Protein AF-A0A843ECM7-F1 (afdb_monomer_lite)

Structure (mmCIF, N/CA/C/O backbone):
data_AF-A0A843ECM7-F1
#
_entry.id   AF-A0A843ECM7-F1
#
loop_
_atom_site.group_PDB
_atom_site.id
_atom_site.type_symbol
_atom_site.label_atom_id
_atom_site.label_alt_id
_atom_site.label_comp_id
_atom_site.label_asym_id
_atom_site.label_entity_id
_atom_site.label_seq_id
_atom_site.pdbx_PDB_ins_code
_atom_site.Cartn_x
_atom_site.Cartn_y
_atom_site.Cartn_z
_atom_site.occupancy
_atom_site.B_iso_or_equiv
_atom_site.auth_seq_id
_atom_site.auth_comp_id
_atom_site.auth_asym_id
_atom_site.auth_atom_id
_atom_site.pdbx_PDB_model_num
ATOM 1 N N . MET A 1 1 ? -23.930 0.782 16.025 1.00 93.19 1 MET A N 1
ATOM 2 C CA . MET A 1 1 ? -22.508 0.724 15.627 1.00 93.19 1 MET A CA 1
ATOM 3 C C . MET A 1 1 ? -21.625 1.289 16.727 1.00 93.19 1 MET A C 1
ATOM 5 O O . MET A 1 1 ? -20.827 0.541 17.262 1.00 93.19 1 MET A O 1
ATOM 9 N N . TYR A 1 2 ? -21.834 2.547 17.119 1.00 93.75 2 TYR A N 1
ATOM 10 C CA . TYR A 1 2 ? -21.090 3.213 18.191 1.00 93.75 2 TYR A CA 1
ATOM 11 C C . TYR A 1 2 ? -20.976 2.409 19.503 1.00 93.75 2 TYR A C 1
ATOM 13 O O . TYR A 1 2 ? -19.869 2.060 19.902 1.00 93.75 2 TYR A O 1
ATOM 21 N N . GLU A 1 3 ? -22.104 2.029 20.118 1.00 96.19 3 GLU A N 1
ATOM 22 C CA . GLU A 1 3 ? -22.092 1.234 21.363 1.00 96.19 3 GLU A CA 1
ATOM 23 C C . GLU A 1 3 ? -21.365 -0.102 21.189 1.00 96.19 3 GLU A C 1
ATOM 25 O O . GLU A 1 3 ? -20.508 -0.460 21.988 1.00 96.19 3 GLU A O 1
ATOM 30 N N . LEU A 1 4 ? -21.620 -0.793 20.075 1.00 97.38 4 LEU A N 1
ATOM 31 C CA . LEU A 1 4 ? -20.977 -2.069 19.771 1.00 97.38 4 LEU A CA 1
ATOM 32 C C . LEU A 1 4 ? -19.447 -1.933 19.659 1.00 97.38 4 LEU A C 1
ATOM 34 O O . LEU A 1 4 ? -18.720 -2.805 20.130 1.00 97.38 4 LEU A O 1
ATOM 38 N N . ILE A 1 5 ? -18.939 -0.840 19.076 1.00 97.25 5 ILE A N 1
ATOM 39 C CA . ILE A 1 5 ? -17.497 -0.545 19.014 1.00 97.25 5 ILE A CA 1
ATOM 40 C C . ILE A 1 5 ? -16.930 -0.298 20.414 1.00 97.25 5 ILE A C 1
ATOM 42 O O . ILE A 1 5 ? -15.898 -0.878 20.752 1.00 97.25 5 ILE A O 1
ATOM 46 N N . LYS A 1 6 ? -17.611 0.498 21.246 1.00 96.75 6 LYS A N 1
ATOM 47 C CA . LYS A 1 6 ? -17.183 0.758 22.629 1.00 96.75 6 LYS A CA 1
ATOM 48 C C . LYS A 1 6 ? -17.157 -0.507 23.481 1.00 96.75 6 LYS A C 1
ATOM 50 O O . LYS A 1 6 ? -16.173 -0.763 24.169 1.00 96.75 6 LYS A O 1
ATOM 55 N N . GLU A 1 7 ? -18.188 -1.339 23.399 1.00 97.44 7 GLU A N 1
ATOM 56 C CA . GLU A 1 7 ? -18.223 -2.631 24.091 1.00 97.44 7 GLU A CA 1
ATOM 57 C C . GLU A 1 7 ? -17.109 -3.564 23.600 1.00 97.44 7 GLU A C 1
ATOM 59 O O . GLU A 1 7 ? -16.425 -4.209 24.401 1.00 97.44 7 GLU A O 1
ATOM 64 N N . SER A 1 8 ? -16.846 -3.566 22.288 1.00 97.31 8 SER A N 1
ATOM 65 C CA . SER A 1 8 ? -15.764 -4.341 21.667 1.00 97.31 8 SER A CA 1
ATOM 66 C C . SER A 1 8 ? -14.370 -3.957 22.167 1.00 97.31 8 SER A C 1
ATOM 68 O O . SER A 1 8 ? -13.436 -4.731 21.973 1.00 97.31 8 SER A O 1
ATOM 70 N N . VAL A 1 9 ? -14.188 -2.816 22.845 1.00 97.38 9 VAL A N 1
ATOM 71 C CA . VAL A 1 9 ? -12.924 -2.459 23.522 1.00 97.38 9 VAL A CA 1
ATOM 72 C C . VAL A 1 9 ? -12.627 -3.394 24.700 1.00 97.38 9 VAL A C 1
ATOM 74 O O . VAL A 1 9 ? -11.455 -3.625 25.020 1.00 97.38 9 VAL A O 1
ATOM 77 N N . ASN A 1 10 ? -13.648 -3.997 25.311 1.00 96.56 10 ASN A N 1
ATOM 78 C CA . ASN A 1 10 ? -13.496 -4.849 26.495 1.00 96.56 10 ASN A CA 1
ATOM 79 C C . ASN A 1 10 ? -14.142 -6.239 26.359 1.00 96.56 10 ASN A C 1
ATOM 81 O O . ASN A 1 10 ? -14.014 -7.042 27.279 1.00 96.56 10 ASN A O 1
ATOM 85 N N . SER A 1 11 ? -14.780 -6.550 25.226 1.00 96.06 11 SER A N 1
ATOM 86 C CA . SER A 1 11 ? -15.513 -7.803 25.008 1.00 96.06 11 SER A CA 1
ATOM 87 C C . SER A 1 11 ? -15.127 -8.478 23.690 1.00 96.06 11 SER A C 1
ATOM 89 O O . SER A 1 11 ? -15.305 -7.910 22.611 1.00 96.06 11 SER A O 1
ATOM 91 N N . ASP A 1 12 ? -14.623 -9.714 23.773 1.00 92.56 12 ASP A N 1
ATOM 92 C CA . ASP A 1 12 ? -14.324 -10.548 22.599 1.00 92.56 12 ASP A CA 1
ATOM 93 C C . ASP A 1 12 ? -15.606 -10.996 21.878 1.00 92.56 12 ASP A C 1
ATOM 95 O O . ASP A 1 12 ? -15.617 -11.118 20.654 1.00 92.56 12 ASP A O 1
ATOM 99 N N . GLU A 1 13 ? -16.703 -11.179 22.618 1.00 95.31 13 GLU A N 1
ATOM 100 C CA . GLU A 1 13 ? -18.015 -11.513 22.059 1.00 95.31 13 GLU A CA 1
ATOM 101 C C . GLU A 1 13 ? -18.567 -10.352 21.225 1.00 95.31 13 GLU A C 1
ATOM 103 O O . GLU A 1 13 ? -18.901 -10.541 20.053 1.00 95.31 13 GLU A O 1
ATOM 108 N N . SER A 1 14 ? -18.551 -9.135 21.781 1.00 96.69 14 SER A N 1
ATOM 109 C CA . SER A 1 14 ? -18.981 -7.926 21.070 1.00 96.69 14 SER A CA 1
ATOM 110 C C . SER A 1 14 ? -18.089 -7.657 19.856 1.00 96.69 14 SER A C 1
ATOM 112 O O . SER A 1 14 ? -18.585 -7.299 18.790 1.00 96.69 14 SER A O 1
ATOM 114 N N . ALA A 1 15 ? -16.777 -7.899 19.963 1.00 94.94 15 ALA A N 1
ATOM 115 C CA . ALA A 1 15 ? -15.861 -7.733 18.837 1.00 94.94 15 ALA A CA 1
ATOM 116 C C . ALA A 1 15 ? -16.114 -8.755 17.715 1.00 94.94 15 ALA A C 1
ATOM 118 O O . ALA A 1 15 ? -16.037 -8.409 16.533 1.00 94.94 15 ALA A O 1
ATOM 119 N N . LEU A 1 16 ? -16.469 -9.997 18.058 1.00 94.12 16 LEU A N 1
ATOM 120 C CA . LEU A 1 16 ? -16.866 -11.013 17.083 1.00 94.12 16 LEU A CA 1
ATOM 121 C C . LEU A 1 16 ? -18.209 -10.676 16.415 1.00 94.12 16 LEU A C 1
ATOM 123 O O . LEU A 1 16 ? -18.376 -10.922 15.216 1.00 94.12 16 LEU A O 1
ATOM 127 N N . GLU A 1 17 ? -19.155 -10.107 17.163 1.00 95.81 17 GLU A N 1
ATOM 128 C CA . GLU A 1 17 ? -20.403 -9.572 16.613 1.00 95.81 17 GLU A CA 1
ATOM 129 C C . GLU A 1 17 ? -20.117 -8.417 15.645 1.00 95.81 17 GLU A C 1
ATOM 131 O O . GLU A 1 17 ? -20.554 -8.452 14.492 1.00 95.81 17 GLU A O 1
ATOM 136 N N . LEU A 1 18 ? -19.298 -7.447 16.058 1.00 95.44 18 LEU A N 1
ATOM 137 C CA . LEU A 1 18 ? -18.880 -6.317 15.232 1.00 95.44 18 LEU A CA 1
ATOM 138 C C . LEU A 1 18 ? -18.192 -6.777 13.945 1.00 95.44 18 LEU A C 1
ATOM 140 O O . LEU A 1 18 ? -18.476 -6.252 12.867 1.00 95.44 18 LEU A O 1
ATOM 144 N N . ALA A 1 19 ? -17.326 -7.790 14.019 1.00 92.38 19 ALA A N 1
ATOM 145 C CA . ALA A 1 19 ? -16.653 -8.352 12.853 1.00 92.38 19 ALA A CA 1
ATOM 146 C C . ALA A 1 19 ? -17.645 -8.864 11.794 1.00 92.38 19 ALA A C 1
ATOM 148 O O . ALA A 1 19 ? -17.409 -8.665 10.601 1.00 92.38 19 ALA A O 1
ATOM 149 N N . LYS A 1 20 ? -18.785 -9.423 12.215 1.00 91.88 20 LYS A N 1
ATOM 150 C CA . LYS A 1 20 ? -19.841 -9.961 11.336 1.00 91.88 20 LYS A CA 1
ATOM 151 C C . LYS A 1 20 ? -20.914 -8.937 10.964 1.00 91.88 20 LYS A C 1
ATOM 153 O O . LYS A 1 20 ? -21.635 -9.139 9.989 1.00 91.88 20 LYS A O 1
ATOM 158 N N . ALA A 1 21 ? -21.032 -7.852 11.722 1.00 93.94 21 ALA A N 1
ATOM 159 C CA . ALA A 1 21 ? -22.029 -6.821 11.487 1.00 93.94 21 ALA A CA 1
ATOM 160 C C . ALA A 1 21 ? -21.816 -6.119 10.139 1.00 93.94 21 ALA A C 1
ATOM 162 O O . ALA A 1 21 ? -20.682 -5.942 9.673 1.00 93.94 21 ALA A O 1
ATOM 163 N N . LYS A 1 22 ? -22.916 -5.653 9.538 1.00 91.56 22 LYS A N 1
ATOM 164 C CA . LYS A 1 22 ? -22.855 -4.704 8.425 1.00 91.56 22 LYS A CA 1
ATOM 165 C C . LYS A 1 22 ? -22.332 -3.373 8.962 1.00 91.56 22 LYS A C 1
ATOM 167 O O . LYS A 1 22 ? -22.899 -2.822 9.904 1.00 91.56 22 LYS A O 1
ATOM 172 N N . LYS A 1 23 ? -21.246 -2.888 8.369 1.00 93.00 23 LYS A N 1
ATOM 173 C CA . LYS A 1 23 ? -20.557 -1.667 8.787 1.00 93.00 23 LYS A CA 1
ATOM 174 C C . LYS A 1 23 ? -20.849 -0.556 7.795 1.00 93.00 23 LYS A C 1
ATOM 176 O O . LYS A 1 23 ? -20.963 -0.807 6.598 1.00 93.00 23 LYS A O 1
ATOM 181 N N . ASP A 1 24 ? -20.978 0.643 8.327 1.00 93.81 24 ASP A N 1
ATOM 182 C CA . ASP A 1 24 ? -20.993 1.889 7.576 1.00 93.81 24 ASP A CA 1
ATOM 183 C C . ASP A 1 24 ? -19.716 2.645 7.960 1.00 93.81 24 ASP A C 1
ATOM 185 O O . ASP A 1 24 ? -19.331 2.639 9.132 1.00 93.81 24 ASP A O 1
ATOM 189 N N . VAL A 1 25 ? -19.046 3.230 6.966 1.00 96.75 25 VAL A N 1
ATOM 190 C CA . VAL A 1 25 ? -17.767 3.924 7.152 1.00 96.75 25 VAL A CA 1
ATOM 191 C C . VAL A 1 25 ? -17.915 5.075 8.138 1.00 96.75 25 VAL A C 1
ATOM 193 O O . VAL A 1 25 ? -17.125 5.146 9.077 1.00 96.75 25 VAL A O 1
ATOM 196 N N . GLY A 1 26 ? -18.944 5.913 7.979 1.00 97.19 26 GLY A N 1
ATOM 197 C CA . GLY A 1 26 ? -19.162 7.092 8.817 1.00 97.19 26 GLY A CA 1
ATOM 198 C C . GLY A 1 26 ? -19.283 6.712 10.289 1.00 97.19 26 GLY A C 1
ATOM 199 O O . GLY A 1 26 ? -18.471 7.140 11.102 1.00 97.19 26 GLY A O 1
ATOM 200 N N . SER A 1 27 ? -20.188 5.785 10.621 1.00 96.94 27 SER A N 1
ATOM 201 C CA . SER A 1 27 ? -20.365 5.338 12.009 1.00 96.94 27 SER A CA 1
ATOM 202 C C . SER A 1 27 ? -19.120 4.689 12.619 1.00 96.94 27 SER A C 1
ATOM 204 O O . SER A 1 27 ? -18.955 4.727 13.839 1.00 96.94 27 SER A O 1
ATOM 206 N N . VAL A 1 28 ? -18.287 4.007 11.823 1.00 97.81 28 VAL A N 1
ATOM 207 C CA . VAL A 1 28 ? -17.040 3.410 12.328 1.00 97.81 28 VAL A CA 1
ATOM 208 C C . VAL A 1 28 ? -16.015 4.501 12.619 1.00 97.81 28 VAL A C 1
ATOM 210 O O . VAL A 1 28 ? -15.398 4.474 13.686 1.00 97.81 28 VAL A O 1
ATOM 213 N N . VAL A 1 29 ? -15.856 5.461 11.703 1.00 97.75 29 VAL A N 1
ATOM 214 C CA . VAL A 1 29 ? -14.952 6.600 11.889 1.00 97.75 29 VAL A CA 1
ATOM 215 C C . VAL A 1 29 ? -15.398 7.443 13.086 1.00 97.75 29 VAL A C 1
ATOM 217 O O . VAL A 1 29 ? -14.566 7.725 13.947 1.00 97.75 29 VAL A O 1
ATOM 220 N N . ASP A 1 30 ? -16.690 7.751 13.213 1.00 97.56 30 ASP A N 1
ATOM 221 C CA . ASP A 1 30 ? -17.273 8.465 14.360 1.00 97.56 30 ASP A CA 1
ATOM 222 C C . ASP A 1 30 ? -16.911 7.797 15.685 1.00 97.56 30 ASP A C 1
ATOM 224 O O . ASP A 1 30 ? -16.303 8.398 16.571 1.00 97.56 30 ASP A O 1
ATOM 228 N N . ALA A 1 31 ? -17.245 6.513 15.804 1.00 97.81 31 ALA A N 1
ATOM 229 C CA . ALA A 1 31 ? -17.090 5.787 17.052 1.00 97.81 31 ALA A CA 1
ATOM 230 C C . ALA A 1 31 ? -15.627 5.653 17.487 1.00 97.81 31 ALA A C 1
ATOM 232 O O . ALA A 1 31 ? -15.337 5.758 18.676 1.00 97.81 31 ALA A O 1
ATOM 233 N N . ILE A 1 32 ? -14.706 5.420 16.546 1.00 97.94 32 ILE A N 1
ATOM 234 C CA . ILE A 1 32 ? -13.279 5.259 16.858 1.00 97.94 32 ILE A CA 1
ATOM 235 C C . ILE A 1 32 ? -12.611 6.614 17.109 1.00 97.94 32 ILE A C 1
ATOM 237 O O . ILE A 1 32 ? -11.700 6.699 17.932 1.00 97.94 32 ILE A O 1
ATOM 241 N N . SER A 1 33 ? -13.079 7.683 16.460 1.00 96.69 33 SER A N 1
ATOM 242 C CA . SER A 1 33 ? -12.561 9.040 16.685 1.00 96.69 33 SER A CA 1
ATOM 243 C C . SER A 1 33 ? -12.742 9.499 18.133 1.00 96.69 33 SER A C 1
ATOM 245 O O . SER A 1 33 ? -11.891 10.223 18.650 1.00 96.69 33 SER A O 1
ATOM 247 N N . GLU A 1 34 ? -13.788 9.024 18.811 1.00 96.69 34 GLU A N 1
ATOM 248 C CA . GLU A 1 34 ? -14.061 9.324 20.221 1.00 96.69 34 GLU A CA 1
ATOM 249 C C . GLU A 1 34 ? -13.299 8.447 21.227 1.00 96.69 34 GLU A C 1
ATOM 251 O O . GLU A 1 34 ? -13.324 8.729 22.426 1.00 96.69 34 GLU A O 1
ATOM 256 N N . LEU A 1 35 ? -12.627 7.385 20.776 1.00 97.81 35 LEU A N 1
ATOM 257 C CA . LEU A 1 35 ? -11.825 6.545 21.662 1.00 97.81 35 LEU A CA 1
ATOM 258 C C . LEU A 1 35 ? -10.535 7.259 22.061 1.00 97.81 35 LEU A C 1
ATOM 260 O O . LEU A 1 35 ? -9.909 7.965 21.265 1.00 97.81 35 LEU A O 1
ATOM 264 N N . SER A 1 36 ? -10.082 7.008 23.285 1.00 97.88 36 SER A N 1
ATOM 265 C CA . SER A 1 36 ? -8.706 7.313 23.671 1.00 97.88 36 SER A CA 1
ATOM 266 C C . SER A 1 36 ? -7.712 6.439 22.897 1.00 97.88 36 SER A C 1
ATOM 268 O O . SER A 1 36 ? -8.059 5.387 22.345 1.00 97.88 36 SER A O 1
ATOM 270 N N . LEU A 1 37 ? -6.437 6.830 22.894 1.00 97.56 37 LEU A N 1
ATOM 271 C CA . LEU A 1 37 ? -5.369 6.017 22.306 1.00 97.56 37 LEU A CA 1
ATOM 272 C C . LEU A 1 37 ? -5.298 4.608 22.923 1.00 97.56 37 LEU A C 1
ATOM 274 O O . LEU A 1 37 ? -5.114 3.627 22.207 1.00 97.56 37 LEU A O 1
ATOM 278 N N . GLU A 1 38 ? -5.478 4.490 24.241 1.00 98.06 38 GLU A N 1
ATOM 279 C CA . GLU A 1 38 ? -5.450 3.196 24.933 1.00 98.06 38 GLU A CA 1
ATOM 280 C C . GLU A 1 38 ? -6.605 2.291 24.484 1.00 98.06 38 GLU A C 1
ATOM 282 O O . GLU A 1 38 ? -6.401 1.109 24.196 1.00 98.06 38 GLU A O 1
ATOM 287 N N . GLU A 1 39 ? -7.816 2.839 24.395 1.00 98.38 39 GLU A N 1
ATOM 288 C CA . GLU A 1 39 ? -8.993 2.107 23.919 1.00 98.38 39 GLU A CA 1
ATOM 289 C C . GLU A 1 39 ? -8.845 1.706 22.448 1.00 98.38 39 GLU A C 1
ATOM 291 O O . GLU A 1 39 ? -9.149 0.568 22.089 1.00 98.38 39 GLU A O 1
ATOM 296 N N . THR A 1 40 ? -8.293 2.599 21.623 1.00 98.31 40 THR A N 1
ATOM 297 C CA . THR A 1 40 ? -7.974 2.344 20.212 1.00 98.31 40 THR A CA 1
ATOM 298 C C . THR A 1 40 ? -6.995 1.177 20.067 1.00 98.31 40 THR A C 1
ATOM 300 O O . THR A 1 40 ? -7.256 0.236 19.315 1.00 98.31 40 THR A O 1
ATOM 303 N N . MET A 1 41 ? -5.901 1.180 20.837 1.00 97.56 41 MET A N 1
ATOM 304 C CA . MET A 1 41 ? -4.914 0.094 20.838 1.00 97.56 41 MET A CA 1
ATOM 305 C C . MET A 1 41 ? -5.532 -1.238 21.282 1.00 97.56 41 MET A C 1
ATOM 307 O O . MET A 1 41 ? -5.305 -2.279 20.657 1.00 97.56 41 MET A O 1
ATOM 311 N N . LYS A 1 42 ? -6.358 -1.224 22.338 1.00 97.00 42 LYS A N 1
ATOM 312 C CA . LYS A 1 42 ? -7.074 -2.420 22.811 1.00 97.00 42 LYS A CA 1
ATOM 313 C C . LYS A 1 42 ? -8.001 -2.983 21.737 1.00 97.00 42 LYS A C 1
ATOM 315 O O . LYS A 1 42 ? -7.960 -4.187 21.477 1.00 97.00 42 LYS A O 1
ATOM 320 N N . LEU A 1 43 ? -8.808 -2.128 21.109 1.00 96.88 43 LEU A N 1
ATOM 321 C CA . LEU A 1 43 ? -9.737 -2.511 20.047 1.00 96.88 43 LEU A CA 1
ATOM 322 C C . LEU A 1 43 ? -8.995 -3.111 18.849 1.00 96.88 43 LEU A C 1
ATOM 324 O O . LEU A 1 43 ? -9.295 -4.226 18.422 1.00 96.88 43 LEU A O 1
ATOM 328 N N . GLY A 1 44 ? -7.981 -2.406 18.352 1.00 94.62 44 GLY A N 1
ATOM 329 C CA . GLY A 1 44 ? -7.173 -2.840 17.221 1.00 94.62 44 GLY A CA 1
ATOM 330 C C . GLY A 1 44 ? -6.456 -4.168 17.461 1.00 94.62 44 GLY A C 1
ATOM 331 O O . GLY A 1 44 ? -6.520 -5.076 16.631 1.00 94.62 44 GLY A O 1
ATOM 332 N N . THR A 1 45 ? -5.841 -4.325 18.637 1.00 91.44 45 THR A N 1
ATOM 333 C CA . THR A 1 45 ? -5.204 -5.585 19.051 1.00 91.44 45 THR A CA 1
ATOM 334 C C . THR A 1 45 ? -6.214 -6.726 19.142 1.00 91.44 45 THR A C 1
ATOM 336 O O . THR A 1 45 ? -5.899 -7.853 18.768 1.00 91.44 45 THR A O 1
ATOM 339 N N . ARG A 1 46 ? -7.441 -6.472 19.606 1.00 92.75 46 ARG A N 1
ATOM 340 C CA . ARG A 1 46 ? -8.481 -7.507 19.662 1.00 92.75 46 ARG A CA 1
ATOM 341 C C . ARG A 1 46 ? -8.880 -7.995 18.278 1.00 92.75 46 ARG A C 1
ATOM 343 O O . ARG A 1 46 ? -8.984 -9.198 18.075 1.00 92.75 46 ARG A O 1
ATOM 350 N N . PHE A 1 47 ? -9.025 -7.091 17.316 1.00 92.38 47 PHE A N 1
ATOM 351 C CA . PHE A 1 47 ? -9.323 -7.479 15.939 1.00 92.38 47 PHE A CA 1
ATOM 352 C C . PHE A 1 47 ? -8.152 -8.145 15.209 1.00 92.38 47 PHE A C 1
ATOM 354 O O . PHE A 1 47 ? -8.340 -8.695 14.125 1.00 92.38 47 PHE A O 1
ATOM 361 N N . LYS A 1 48 ? -6.952 -8.102 15.784 1.00 89.12 48 LYS A N 1
ATOM 362 C CA . LYS A 1 48 ? -5.813 -8.876 15.307 1.00 89.12 48 LYS A CA 1
ATOM 363 C C . LYS A 1 48 ? -5.886 -10.341 15.766 1.00 89.12 48 LYS A C 1
ATOM 365 O O . LYS A 1 48 ? -5.393 -11.213 15.073 1.00 89.12 48 LYS A O 1
ATOM 370 N N . LYS A 1 49 ? -6.566 -10.641 16.873 1.00 87.94 49 LYS A N 1
ATOM 371 C CA . LYS A 1 49 ? -6.571 -11.984 17.465 1.00 87.94 49 LYS A CA 1
ATOM 372 C C . LYS A 1 49 ? -7.498 -12.961 16.764 1.00 87.94 49 LYS A C 1
ATOM 374 O O . LYS A 1 49 ? -8.622 -12.614 16.397 1.00 87.94 49 LYS A O 1
ATOM 379 N N . PHE A 1 50 ? -7.074 -14.219 16.679 1.00 85.94 50 PHE A N 1
ATOM 380 C CA . PHE A 1 50 ? -7.976 -15.319 16.330 1.00 85.94 50 PHE A CA 1
ATOM 381 C C . PHE A 1 50 ? -9.107 -15.434 17.381 1.00 85.94 50 PHE A C 1
ATOM 383 O O . PHE A 1 50 ? -8.818 -15.358 18.577 1.00 85.94 50 PHE A O 1
ATOM 390 N N . PRO A 1 51 ? -10.384 -15.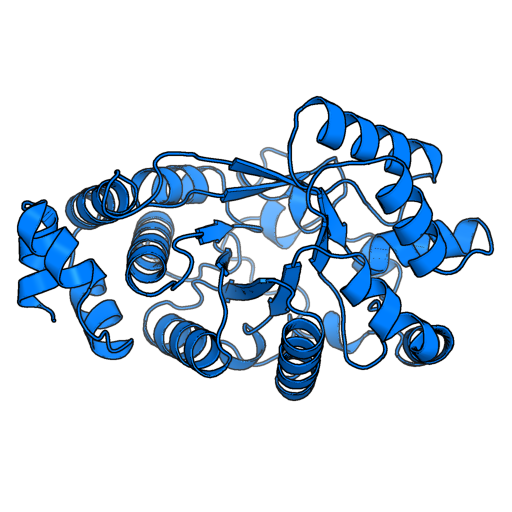639 16.995 1.00 87.25 51 PRO A N 1
ATOM 391 C CA . PRO A 1 51 ? -10.886 -15.941 15.650 1.00 87.25 51 PRO A CA 1
ATOM 392 C C . PRO A 1 51 ? -11.354 -14.719 14.839 1.00 87.25 51 PRO A C 1
ATOM 394 O O . PRO A 1 51 ? -11.985 -14.895 13.800 1.00 87.25 51 PRO A O 1
ATOM 397 N N . ILE A 1 52 ? -11.119 -13.494 15.317 1.00 88.00 52 ILE A N 1
ATOM 398 C CA . ILE A 1 52 ? -11.593 -12.267 14.657 1.00 88.00 52 ILE A CA 1
ATOM 399 C C . ILE A 1 52 ? -10.691 -11.899 13.472 1.00 88.00 52 ILE A C 1
ATOM 401 O O . ILE A 1 52 ? -11.190 -11.541 12.405 1.00 88.00 52 ILE A O 1
ATOM 405 N N . GLY A 1 53 ? -9.376 -11.994 13.665 1.00 84.62 53 GLY A N 1
ATOM 406 C CA . GLY A 1 53 ? -8.359 -11.717 12.654 1.00 84.62 53 GLY A CA 1
ATOM 407 C C . GLY A 1 53 ? -7.156 -12.651 12.763 1.00 84.62 53 GLY A C 1
ATOM 408 O O . GLY A 1 53 ? -7.284 -13.793 13.211 1.00 84.62 53 GLY A O 1
ATOM 409 N N . CYS A 1 54 ? -5.993 -12.159 12.330 1.00 80.38 54 CYS A N 1
ATOM 410 C CA . CYS A 1 54 ? -4.732 -12.894 12.337 1.00 80.38 54 CYS A CA 1
ATOM 411 C C . CYS A 1 54 ? -3.636 -12.148 13.114 1.00 80.38 54 CYS A C 1
ATOM 413 O O . CYS A 1 54 ? -3.302 -11.006 12.790 1.00 80.38 54 CYS A O 1
ATOM 415 N N . ASP A 1 55 ? -3.054 -12.824 14.110 1.00 78.88 55 ASP A N 1
ATOM 416 C CA . ASP A 1 55 ? -1.984 -12.289 14.963 1.00 78.88 55 ASP A CA 1
ATOM 417 C C . ASP A 1 55 ? -0.637 -12.157 14.240 1.00 78.88 55 ASP A C 1
ATOM 419 O O . ASP A 1 55 ? 0.285 -11.518 14.757 1.00 78.88 55 ASP A O 1
ATOM 423 N N . LEU A 1 56 ? -0.524 -12.724 13.037 1.00 84.88 56 LEU A N 1
ATOM 424 C CA . LEU A 1 56 ? 0.680 -12.666 12.225 1.00 84.88 56 LEU A CA 1
ATOM 425 C C . LEU A 1 56 ? 0.957 -11.224 11.790 1.00 84.88 56 LEU A C 1
ATOM 427 O O . LEU A 1 56 ? 0.096 -10.565 11.212 1.00 84.88 56 LEU A O 1
ATOM 431 N N . THR A 1 57 ? 2.161 -10.740 12.093 1.00 87.62 57 THR A N 1
ATOM 432 C CA . THR A 1 57 ? 2.718 -9.534 11.476 1.00 87.62 57 THR A CA 1
ATOM 433 C C . THR A 1 57 ? 3.668 -9.975 10.376 1.00 87.62 57 THR A C 1
ATOM 435 O O . THR A 1 57 ? 4.600 -10.728 10.658 1.00 87.62 57 THR A O 1
ATOM 438 N N . GLU A 1 58 ? 3.467 -9.473 9.167 1.00 89.19 58 GLU A N 1
ATOM 439 C CA . GLU A 1 58 ? 4.330 -9.749 8.025 1.00 89.19 58 GLU A CA 1
ATOM 440 C C . GLU A 1 58 ? 5.119 -8.510 7.606 1.00 89.19 58 GLU A C 1
ATOM 442 O O . GLU A 1 58 ? 4.762 -7.364 7.901 1.00 89.19 58 GLU A O 1
ATOM 447 N N . VAL A 1 59 ? 6.216 -8.768 6.905 1.00 90.88 59 VAL A N 1
ATOM 448 C CA . VAL A 1 59 ? 6.987 -7.755 6.199 1.00 90.88 59 VAL A CA 1
ATOM 449 C C . VAL A 1 59 ? 6.896 -8.072 4.717 1.00 90.88 59 VAL A C 1
ATOM 451 O O . VAL A 1 59 ? 7.112 -9.216 4.325 1.00 90.88 59 VAL A O 1
ATOM 454 N N . VAL A 1 60 ? 6.613 -7.056 3.911 1.00 91.81 60 VAL A N 1
ATOM 455 C CA . VAL A 1 60 ? 6.709 -7.128 2.451 1.00 91.81 60 VAL A CA 1
ATOM 456 C C . VAL A 1 60 ? 7.969 -6.377 2.037 1.00 91.81 60 VAL A C 1
ATOM 458 O O . VAL A 1 60 ? 8.218 -5.273 2.523 1.00 91.81 60 VAL A O 1
ATOM 461 N N . VAL A 1 61 ? 8.784 -6.978 1.173 1.00 91.31 61 VAL A N 1
ATOM 462 C CA . VAL A 1 61 ? 10.115 -6.474 0.828 1.00 91.31 61 VAL A CA 1
ATOM 463 C C . VAL A 1 61 ? 10.082 -5.713 -0.493 1.00 91.31 61 VAL A C 1
ATOM 465 O O . VAL A 1 61 ? 9.888 -6.299 -1.555 1.00 91.31 61 VAL A O 1
ATOM 468 N N . GLY A 1 62 ? 10.351 -4.410 -0.450 1.00 89.19 62 GLY A N 1
ATOM 469 C CA . GLY A 1 62 ? 10.625 -3.595 -1.630 1.00 89.19 62 GLY A CA 1
ATOM 470 C C . GLY A 1 62 ? 12.036 -3.857 -2.158 1.00 89.19 62 GLY A C 1
ATOM 471 O O . GLY A 1 62 ? 13.013 -3.312 -1.637 1.00 89.19 62 GLY A O 1
ATOM 472 N N . THR A 1 63 ? 12.158 -4.678 -3.201 1.00 87.38 63 THR A N 1
ATOM 473 C CA . THR A 1 63 ? 13.452 -5.194 -3.694 1.00 87.38 63 THR A CA 1
ATOM 474 C C . THR A 1 63 ? 14.164 -4.284 -4.693 1.00 87.38 63 THR A C 1
ATOM 476 O O . THR A 1 63 ? 15.339 -4.507 -4.991 1.00 87.38 63 THR A O 1
ATOM 479 N N . CYS A 1 64 ? 13.477 -3.263 -5.210 1.00 84.50 64 CYS A N 1
ATOM 480 C CA . CYS A 1 64 ? 13.921 -2.487 -6.364 1.00 84.50 64 CYS A CA 1
ATOM 481 C C . CYS A 1 64 ? 14.119 -0.990 -6.082 1.00 84.50 64 CYS A C 1
ATOM 483 O O . CYS A 1 64 ? 13.351 -0.366 -5.354 1.00 84.50 64 CYS A O 1
ATOM 485 N N . ALA A 1 65 ? 15.098 -0.401 -6.766 1.00 88.69 65 ALA A N 1
ATOM 486 C CA . ALA A 1 65 ? 15.224 1.034 -7.003 1.00 88.69 65 ALA A CA 1
ATOM 487 C C . ALA A 1 65 ? 15.755 1.239 -8.431 1.00 88.69 65 ALA A C 1
ATOM 489 O O . ALA A 1 65 ? 16.502 0.397 -8.933 1.00 88.69 65 ALA A O 1
ATOM 490 N N . SER A 1 66 ? 15.373 2.330 -9.104 1.00 89.69 66 SER A N 1
ATOM 491 C CA . SER A 1 66 ? 15.698 2.552 -10.527 1.00 89.69 66 SER A CA 1
ATOM 492 C C . SER A 1 66 ? 17.200 2.574 -10.828 1.00 89.69 66 SER A C 1
ATOM 494 O O . SER A 1 66 ? 17.616 2.358 -11.969 1.00 89.69 66 SER A O 1
ATOM 496 N N . ASP A 1 67 ? 18.047 2.850 -9.837 1.00 88.62 67 ASP A N 1
ATOM 497 C CA . ASP A 1 67 ? 19.497 2.910 -9.998 1.00 88.62 67 ASP A CA 1
ATOM 498 C C . ASP A 1 67 ? 20.215 1.576 -9.736 1.00 88.62 67 ASP A C 1
ATOM 500 O O . ASP A 1 67 ? 21.393 1.490 -10.070 1.00 88.62 67 ASP A O 1
ATOM 504 N N . LEU A 1 68 ? 19.514 0.530 -9.280 1.00 91.44 68 LEU A N 1
ATOM 505 C CA . LEU A 1 68 ? 20.090 -0.809 -9.115 1.00 91.44 68 LEU A CA 1
ATOM 506 C C . LEU A 1 68 ? 20.492 -1.443 -10.454 1.00 91.44 68 LEU A C 1
ATOM 508 O O . LEU A 1 68 ? 19.921 -1.162 -11.517 1.00 91.44 68 LEU A O 1
ATOM 512 N N . GLU A 1 69 ? 21.465 -2.342 -10.382 1.00 94.75 69 GLU A N 1
ATOM 513 C CA . GLU A 1 69 ? 21.804 -3.281 -11.441 1.00 94.75 69 GLU A CA 1
ATOM 514 C C . GLU A 1 69 ? 20.889 -4.512 -11.409 1.00 94.75 69 GLU A C 1
ATOM 516 O O . GLU A 1 69 ? 20.348 -4.901 -10.370 1.00 94.75 69 GLU A O 1
ATOM 521 N N . LYS A 1 70 ? 20.749 -5.188 -12.556 1.00 95.62 70 LYS A N 1
ATOM 522 C CA . LYS A 1 70 ? 19.862 -6.356 -12.696 1.00 95.62 70 LYS A CA 1
ATOM 523 C C . LYS A 1 70 ? 20.196 -7.472 -11.695 1.00 95.62 70 LYS A C 1
ATOM 525 O O . LYS A 1 70 ? 19.302 -8.077 -11.113 1.00 95.62 70 LYS A O 1
ATOM 530 N N . MET A 1 71 ? 21.486 -7.710 -11.449 1.00 95.44 71 MET A N 1
ATOM 531 C CA . MET A 1 71 ? 21.936 -8.707 -10.470 1.00 95.44 71 MET A CA 1
ATOM 532 C C . MET A 1 71 ? 21.609 -8.325 -9.022 1.00 95.44 71 MET A C 1
ATOM 534 O O . MET A 1 71 ? 21.364 -9.215 -8.212 1.00 95.44 71 MET A O 1
ATOM 538 N N . GLU A 1 72 ? 21.593 -7.032 -8.687 1.00 94.69 72 GLU A N 1
ATOM 539 C CA . GLU A 1 72 ? 21.219 -6.565 -7.346 1.00 94.69 72 GLU A CA 1
ATOM 540 C C . GLU A 1 72 ? 19.723 -6.772 -7.109 1.00 94.69 72 GLU A C 1
ATOM 542 O O . GLU A 1 72 ? 19.341 -7.324 -6.078 1.00 94.69 72 GLU A O 1
ATOM 547 N N . LEU A 1 73 ? 18.884 -6.433 -8.098 1.00 95.12 73 LEU A N 1
ATOM 548 C CA . LEU A 1 73 ? 17.448 -6.721 -8.059 1.00 95.12 73 LEU A CA 1
ATOM 549 C C . LEU A 1 73 ? 17.186 -8.214 -7.821 1.00 95.12 73 LEU A C 1
ATOM 551 O O . LEU A 1 73 ? 16.440 -8.579 -6.913 1.00 95.12 73 LEU A O 1
ATOM 555 N N . PHE A 1 74 ? 17.821 -9.085 -8.606 1.00 96.75 74 PHE A N 1
ATOM 556 C CA . PHE A 1 74 ? 17.635 -10.530 -8.471 1.00 96.75 74 PHE A CA 1
ATOM 557 C C . PHE A 1 74 ? 18.150 -11.062 -7.139 1.00 96.75 74 PHE A C 1
ATOM 559 O O . PHE A 1 74 ? 17.469 -11.869 -6.512 1.00 96.75 74 PHE A O 1
ATOM 566 N N . GLY A 1 75 ? 19.298 -10.575 -6.661 1.00 96.00 75 GLY A N 1
ATOM 567 C CA . GLY A 1 75 ? 19.800 -10.908 -5.330 1.00 96.00 75 GLY A CA 1
ATOM 568 C C . GLY A 1 75 ? 18.801 -10.544 -4.227 1.00 96.00 75 GLY A C 1
ATOM 569 O O . GLY A 1 75 ? 18.527 -11.369 -3.355 1.00 96.00 75 GLY A O 1
ATOM 570 N N . ASN A 1 76 ? 18.199 -9.355 -4.306 1.00 94.50 76 ASN A N 1
ATOM 571 C CA . ASN A 1 76 ? 17.185 -8.893 -3.358 1.00 94.50 76 ASN A CA 1
ATOM 572 C C . ASN A 1 76 ? 15.911 -9.755 -3.409 1.00 94.50 76 ASN A C 1
ATOM 574 O O . ASN A 1 76 ? 15.405 -10.158 -2.362 1.00 94.50 76 ASN A O 1
ATOM 578 N N . CYS A 1 77 ? 15.417 -10.086 -4.607 1.00 96.31 77 CYS A N 1
ATOM 579 C CA . CYS A 1 77 ? 14.264 -10.974 -4.796 1.00 96.31 77 CYS A CA 1
ATOM 580 C C . CYS A 1 77 ? 14.533 -12.394 -4.279 1.00 96.31 77 CYS A C 1
ATOM 582 O O . CYS A 1 77 ? 13.696 -12.967 -3.584 1.00 96.31 77 CYS A O 1
ATOM 584 N N . MET A 1 78 ? 15.715 -12.952 -4.551 1.00 96.69 78 MET A N 1
ATOM 585 C CA . MET A 1 78 ? 16.110 -14.262 -4.033 1.00 96.69 78 MET A CA 1
ATOM 586 C C . MET A 1 78 ? 16.214 -14.259 -2.507 1.00 96.69 78 MET A C 1
ATOM 588 O O . MET A 1 78 ? 15.803 -15.228 -1.874 1.00 96.69 78 MET A O 1
ATOM 592 N N . LEU A 1 79 ? 16.728 -13.184 -1.903 1.00 95.25 79 LEU A N 1
ATOM 593 C CA . LEU A 1 79 ? 16.779 -13.048 -0.449 1.00 95.25 79 LEU A CA 1
ATOM 594 C C . LEU A 1 79 ? 15.371 -12.986 0.158 1.00 95.25 79 LEU A C 1
ATOM 596 O O . LEU A 1 79 ? 15.103 -13.728 1.100 1.00 95.25 79 LEU A O 1
ATOM 600 N N . ALA A 1 80 ? 14.477 -12.159 -0.396 1.00 94.94 80 ALA A N 1
ATOM 601 C CA . ALA A 1 80 ? 13.077 -12.084 0.031 1.00 94.94 80 ALA A CA 1
ATOM 602 C C . ALA A 1 80 ? 12.390 -13.458 -0.060 1.00 94.94 80 ALA A C 1
ATOM 604 O O . ALA A 1 80 ? 11.762 -13.907 0.900 1.00 94.94 80 ALA A O 1
ATOM 605 N N . ASN A 1 81 ? 12.624 -14.182 -1.159 1.00 96.81 81 ASN A N 1
ATOM 606 C CA . ASN A 1 81 ? 12.140 -15.545 -1.345 1.00 96.81 81 ASN A CA 1
ATOM 607 C C . ASN A 1 81 ? 12.679 -16.518 -0.281 1.00 96.81 81 ASN A C 1
ATOM 609 O O . ASN A 1 81 ? 11.916 -17.279 0.306 1.00 96.81 81 ASN A O 1
ATOM 613 N N . MET A 1 82 ? 13.984 -16.474 0.017 1.00 96.69 82 MET A N 1
ATOM 614 C CA . MET A 1 82 ? 14.607 -17.352 1.019 1.00 96.69 82 MET A CA 1
ATOM 615 C C . MET A 1 82 ? 14.046 -17.149 2.430 1.00 96.69 82 MET A C 1
ATOM 617 O O . MET A 1 82 ? 13.991 -18.108 3.200 1.00 96.69 82 MET A O 1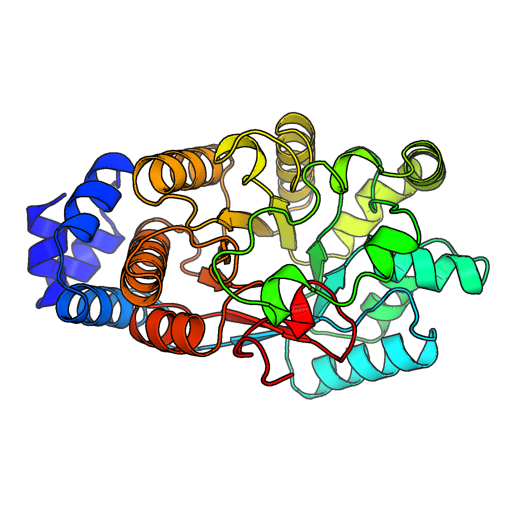
ATOM 621 N N . ILE A 1 83 ? 13.646 -15.923 2.779 1.00 94.12 83 ILE A N 1
ATOM 622 C CA . ILE A 1 83 ? 13.032 -15.620 4.081 1.00 94.12 83 ILE A CA 1
ATOM 623 C C . ILE A 1 83 ? 11.502 -15.756 4.068 1.00 94.12 83 ILE A C 1
ATOM 625 O O . ILE A 1 83 ? 10.873 -15.542 5.101 1.00 94.12 83 ILE A O 1
ATOM 629 N N . GLY A 1 84 ? 10.908 -16.115 2.924 1.00 94.94 84 GLY A N 1
ATOM 630 C CA . GLY A 1 84 ? 9.465 -16.278 2.762 1.00 94.94 84 GLY A CA 1
ATOM 631 C C . GLY A 1 84 ? 8.672 -14.969 2.807 1.00 94.94 84 GLY A C 1
ATOM 632 O O . GLY A 1 84 ? 7.486 -15.003 3.120 1.00 94.94 84 GLY A O 1
ATOM 633 N N . ALA A 1 85 ? 9.307 -13.827 2.535 1.00 94.44 85 ALA A N 1
ATOM 634 C CA . ALA A 1 85 ? 8.648 -12.525 2.545 1.00 94.44 85 ALA A CA 1
ATOM 635 C C . ALA A 1 85 ? 8.113 -12.173 1.145 1.00 94.44 85 ALA A C 1
ATOM 637 O O . ALA A 1 85 ? 8.869 -12.299 0.176 1.00 94.44 85 ALA A O 1
ATOM 638 N N . PRO A 1 86 ? 6.856 -11.702 1.014 1.00 95.25 86 PRO A N 1
ATOM 639 C CA . PRO A 1 86 ? 6.338 -11.196 -0.253 1.00 95.25 86 PRO A CA 1
ATOM 640 C C . PRO A 1 86 ? 7.197 -10.058 -0.807 1.00 95.25 86 PRO A C 1
ATOM 642 O O . PRO A 1 86 ? 7.833 -9.317 -0.053 1.00 95.25 86 PRO A O 1
ATOM 645 N N . ILE A 1 87 ? 7.204 -9.904 -2.127 1.00 95.50 87 ILE A N 1
ATOM 646 C CA . ILE A 1 87 ? 7.993 -8.886 -2.821 1.00 95.50 87 ILE A CA 1
ATOM 647 C C . ILE A 1 87 ? 7.061 -7.779 -3.301 1.00 95.50 87 ILE A C 1
ATOM 649 O O . ILE A 1 87 ? 6.147 -8.038 -4.077 1.00 95.50 87 ILE A O 1
ATOM 653 N N . HIS A 1 88 ? 7.343 -6.546 -2.892 1.00 94.12 88 HIS A N 1
ATOM 654 C CA . HIS A 1 88 ? 6.701 -5.356 -3.438 1.00 94.12 88 HIS A CA 1
ATOM 655 C C . HIS A 1 88 ? 7.454 -4.882 -4.684 1.00 94.12 88 HIS A C 1
ATOM 657 O O . HIS A 1 88 ? 8.668 -4.640 -4.657 1.00 94.12 88 HIS A O 1
ATOM 663 N N . ILE A 1 89 ? 6.717 -4.759 -5.779 1.00 93.19 89 ILE A N 1
ATOM 664 C CA . ILE A 1 89 ? 7.190 -4.476 -7.125 1.00 93.19 89 ILE A CA 1
ATOM 665 C C . ILE A 1 89 ? 6.814 -3.039 -7.475 1.00 93.19 89 ILE A C 1
ATOM 667 O O . ILE A 1 89 ? 5.689 -2.761 -7.886 1.00 93.19 89 ILE A O 1
ATOM 671 N N . CYS A 1 90 ? 7.784 -2.128 -7.404 1.00 92.31 90 CYS A N 1
ATOM 672 C CA . CYS A 1 90 ? 7.625 -0.805 -8.000 1.00 92.31 90 CYS A CA 1
ATOM 673 C C . CYS A 1 90 ? 7.800 -0.938 -9.522 1.00 92.31 90 CYS A C 1
ATOM 675 O O . CYS A 1 90 ? 8.935 -1.033 -10.012 1.00 92.31 90 CYS A O 1
ATOM 677 N N . ALA A 1 91 ? 6.705 -0.945 -10.290 1.00 95.00 91 ALA A N 1
ATOM 678 C CA . ALA A 1 91 ? 6.751 -1.246 -11.726 1.00 95.00 91 ALA A CA 1
ATOM 679 C C . ALA A 1 91 ? 7.664 -0.286 -12.517 1.00 95.00 91 ALA A C 1
ATOM 681 O O . ALA A 1 91 ? 8.350 -0.703 -13.458 1.00 95.00 91 ALA A O 1
ATOM 682 N N . TYR A 1 92 ? 7.741 0.985 -12.100 1.00 93.56 92 TYR A N 1
ATOM 683 C CA . TYR A 1 92 ? 8.654 1.963 -12.700 1.00 93.56 92 TYR A CA 1
ATOM 684 C C . TYR A 1 92 ? 10.126 1.557 -12.538 1.00 93.56 92 TYR A C 1
ATOM 686 O O . TYR A 1 92 ? 10.903 1.687 -13.482 1.00 93.56 92 TYR A O 1
ATOM 694 N N . ALA A 1 93 ? 10.516 1.029 -11.372 1.00 93.38 93 ALA A N 1
ATOM 695 C CA . ALA A 1 93 ? 11.902 0.679 -11.073 1.00 93.38 93 ALA A CA 1
ATOM 696 C C . ALA A 1 93 ? 12.334 -0.558 -11.863 1.00 93.38 93 ALA A C 1
ATOM 698 O O . ALA A 1 93 ? 13.422 -0.580 -12.432 1.00 93.38 93 ALA A O 1
ATOM 699 N N . PHE A 1 94 ? 11.455 -1.557 -11.965 1.00 95.69 94 PHE A N 1
ATOM 700 C CA . PHE A 1 94 ? 11.674 -2.717 -12.829 1.00 95.69 94 PHE A CA 1
ATOM 701 C C . PHE A 1 94 ? 11.843 -2.304 -14.294 1.00 95.69 94 PHE A C 1
ATOM 703 O O . PHE A 1 94 ? 12.760 -2.775 -14.965 1.00 95.69 94 PHE A O 1
ATOM 710 N N . SER A 1 95 ? 11.001 -1.388 -14.776 1.00 96.75 95 SER A N 1
ATOM 711 C CA . SER A 1 95 ? 11.060 -0.886 -16.154 1.00 96.75 95 SER A CA 1
ATOM 712 C C . SER A 1 95 ? 12.317 -0.050 -16.422 1.00 96.75 95 SER A C 1
ATOM 714 O O . SER A 1 95 ? 12.927 -0.170 -17.482 1.00 96.75 95 SER A O 1
ATOM 716 N N . ASP A 1 96 ? 12.752 0.762 -15.456 1.00 95.44 96 ASP A N 1
ATOM 717 C CA . ASP A 1 96 ? 13.998 1.527 -15.549 1.00 95.44 96 ASP A CA 1
ATOM 718 C C . ASP A 1 96 ? 15.232 0.617 -15.554 1.00 95.44 96 ASP A C 1
ATOM 720 O O . ASP A 1 96 ? 16.168 0.862 -16.318 1.00 95.44 96 ASP A O 1
ATOM 724 N N . ILE A 1 97 ? 15.238 -0.444 -14.739 1.00 96.06 97 ILE A N 1
ATOM 725 C CA . ILE A 1 97 ? 16.293 -1.463 -14.764 1.00 96.06 97 ILE A CA 1
ATOM 726 C C . ILE A 1 97 ? 16.284 -2.164 -16.122 1.00 96.06 97 ILE A C 1
ATOM 728 O O . ILE A 1 97 ? 17.328 -2.219 -16.761 1.00 96.06 97 ILE A O 1
ATOM 732 N N . ALA A 1 98 ? 15.130 -2.634 -16.602 1.00 96.94 98 ALA A N 1
ATOM 733 C CA . ALA A 1 98 ? 15.008 -3.319 -17.890 1.00 96.94 98 ALA A CA 1
ATOM 734 C C . ALA A 1 98 ? 15.559 -2.482 -19.059 1.00 96.94 98 ALA A C 1
ATOM 736 O O . ALA A 1 98 ? 16.335 -2.990 -19.874 1.00 96.94 98 ALA A O 1
ATOM 737 N N . GLU A 1 99 ? 15.248 -1.180 -19.091 1.00 95.88 99 GLU A N 1
ATOM 738 C CA . GLU A 1 99 ? 15.699 -0.265 -20.147 1.00 95.88 99 GLU A CA 1
ATOM 739 C C . GLU A 1 99 ? 17.234 -0.190 -20.239 1.00 95.88 99 GLU A C 1
ATOM 741 O O . GLU A 1 99 ? 17.774 -0.151 -21.347 1.00 95.88 99 GLU A O 1
ATOM 746 N N . LYS A 1 100 ? 17.963 -0.254 -19.111 1.00 95.75 100 LYS A N 1
ATOM 747 C CA . LYS A 1 100 ? 19.445 -0.273 -19.109 1.00 95.75 100 LYS A CA 1
ATOM 748 C C . LYS A 1 100 ? 20.022 -1.473 -19.867 1.00 95.75 100 LYS A C 1
ATOM 750 O O . LYS A 1 100 ? 21.138 -1.394 -20.377 1.00 95.75 100 LYS A O 1
ATOM 755 N N . TYR A 1 101 ? 19.267 -2.566 -19.936 1.00 96.88 101 TYR A N 1
ATOM 756 C CA . TYR A 1 101 ? 19.665 -3.829 -20.553 1.00 96.88 101 TYR A CA 1
ATOM 757 C C . TYR A 1 101 ? 18.958 -4.082 -21.893 1.00 96.88 101 TYR A C 1
ATOM 759 O O . TYR A 1 101 ? 19.093 -5.166 -22.457 1.00 96.88 101 TYR A O 1
ATOM 767 N N . GLY A 1 102 ? 18.225 -3.095 -22.425 1.00 96.50 102 GLY A N 1
ATOM 768 C CA . GLY A 1 102 ? 17.476 -3.236 -23.677 1.00 96.50 102 GLY A CA 1
ATOM 769 C C . GLY A 1 102 ? 16.314 -4.232 -23.591 1.00 96.50 102 GLY A C 1
ATOM 770 O O . GLY A 1 102 ? 15.941 -4.807 -24.611 1.00 96.50 102 GLY A O 1
ATOM 771 N N . GLN A 1 103 ? 15.779 -4.450 -22.389 1.00 97.06 103 GLN A N 1
ATOM 772 C CA . GLN A 1 103 ? 14.632 -5.315 -22.110 1.00 97.06 103 GLN A CA 1
ATOM 773 C C . GLN A 1 103 ? 13.391 -4.473 -21.788 1.00 97.06 103 GLN A C 1
ATOM 775 O O . GLN A 1 103 ? 13.495 -3.294 -21.439 1.00 97.06 103 GLN A O 1
ATOM 780 N N . ARG A 1 104 ? 12.214 -5.092 -21.868 1.00 96.69 104 ARG A N 1
ATOM 781 C CA . ARG A 1 104 ? 10.943 -4.520 -21.397 1.00 96.69 104 ARG A CA 1
ATOM 782 C C . ARG A 1 104 ? 10.755 -4.818 -19.916 1.00 96.69 104 ARG A C 1
ATOM 784 O O . ARG A 1 104 ? 11.219 -5.851 -19.427 1.00 96.69 104 ARG A O 1
ATOM 791 N N . GLY A 1 105 ? 10.040 -3.955 -19.194 1.00 96.94 105 GLY A N 1
ATOM 792 C CA . GLY A 1 105 ? 9.844 -4.137 -17.752 1.00 96.94 105 GLY A CA 1
ATOM 793 C C . GLY A 1 105 ? 9.213 -5.491 -17.397 1.00 96.94 105 GLY A C 1
ATOM 794 O O . GLY A 1 105 ? 9.634 -6.146 -16.443 1.00 96.94 105 GLY A O 1
ATOM 795 N N . VAL A 1 106 ? 8.262 -5.955 -18.218 1.00 98.12 106 VAL A N 1
ATOM 796 C CA . VAL A 1 106 ? 7.577 -7.240 -18.011 1.00 98.12 106 VAL A CA 1
ATOM 797 C C . VAL A 1 106 ? 8.516 -8.443 -18.119 1.00 98.12 106 VAL A C 1
ATOM 799 O O . VAL A 1 106 ? 8.288 -9.451 -17.462 1.00 98.12 106 VAL A O 1
ATOM 802 N N . GLU A 1 107 ? 9.595 -8.345 -18.898 1.00 98.38 107 GLU A N 1
ATOM 803 C CA . GLU A 1 107 ? 10.555 -9.441 -19.073 1.00 98.38 107 GLU A CA 1
ATOM 804 C C . GLU A 1 107 ? 11.374 -9.638 -17.794 1.00 98.38 107 GLU A C 1
ATOM 806 O O . GLU A 1 107 ? 11.583 -10.767 -17.358 1.00 98.38 107 GLU A O 1
ATOM 811 N N . ILE A 1 108 ? 11.750 -8.542 -17.123 1.00 97.88 108 ILE A N 1
ATOM 812 C CA . ILE A 1 108 ? 12.360 -8.604 -15.788 1.00 97.88 108 ILE A CA 1
ATOM 813 C C . ILE A 1 108 ? 11.369 -9.172 -14.764 1.00 97.88 108 ILE A C 1
ATOM 815 O O . ILE A 1 108 ? 11.760 -9.997 -13.940 1.00 97.88 108 ILE A O 1
ATOM 819 N N . MET A 1 109 ? 10.093 -8.773 -14.823 1.00 97.69 109 MET A N 1
ATOM 820 C CA . MET A 1 109 ? 9.043 -9.326 -13.958 1.00 97.69 109 MET A CA 1
ATOM 821 C C . MET A 1 109 ? 8.868 -10.839 -14.160 1.00 97.69 109 MET A C 1
ATOM 823 O O . MET A 1 109 ? 8.753 -11.572 -13.182 1.00 97.69 109 MET A O 1
ATOM 827 N N . GLU A 1 110 ? 8.893 -11.331 -15.403 1.00 98.44 110 GLU A N 1
ATOM 828 C CA . GLU A 1 110 ? 8.855 -12.769 -15.704 1.00 98.44 110 GLU A CA 1
ATOM 829 C C . GLU A 1 110 ? 10.089 -13.503 -15.176 1.00 98.44 110 GLU A C 1
ATOM 831 O O . GLU A 1 110 ? 9.962 -14.594 -14.621 1.00 98.44 110 GLU A O 1
ATOM 836 N N . GLU A 1 111 ? 11.283 -12.927 -15.325 1.00 98.19 111 GLU A N 1
ATOM 837 C CA . GLU A 1 111 ? 12.506 -13.504 -14.763 1.00 98.19 111 GLU A CA 1
ATOM 838 C C . GLU A 1 111 ? 12.412 -13.618 -13.233 1.00 98.19 111 GLU A C 1
ATOM 840 O O . GLU A 1 111 ? 12.709 -14.687 -12.703 1.00 98.19 111 GLU A O 1
ATOM 845 N N . VAL A 1 112 ? 11.930 -12.578 -12.536 1.00 98.06 112 VAL A N 1
ATOM 846 C CA . VAL A 1 112 ? 11.693 -12.615 -11.080 1.00 98.06 112 VAL A CA 1
ATOM 847 C C . VAL A 1 112 ? 10.653 -13.674 -10.717 1.00 98.06 112 VAL A C 1
ATOM 849 O O . VAL A 1 112 ? 10.929 -14.525 -9.876 1.00 98.06 112 VAL A O 1
ATOM 852 N N . TYR A 1 113 ? 9.503 -13.682 -11.395 1.00 98.12 113 TYR A N 1
ATOM 853 C CA . TYR A 1 113 ? 8.438 -14.663 -11.176 1.00 98.12 113 TYR A CA 1
ATOM 854 C C . TYR A 1 113 ? 8.937 -16.110 -11.293 1.00 98.12 113 TYR A C 1
ATOM 856 O O . TYR A 1 113 ? 8.526 -16.973 -10.528 1.00 98.12 113 TYR A O 1
ATOM 864 N N . ASN A 1 114 ? 9.853 -16.385 -12.224 1.00 98.06 114 ASN A N 1
ATOM 865 C CA . ASN A 1 114 ? 10.386 -17.731 -12.438 1.00 98.06 114 ASN A CA 1
ATOM 866 C C . ASN A 1 114 ? 11.451 -18.163 -11.412 1.00 98.06 114 ASN A C 1
ATOM 868 O O . ASN A 1 114 ? 11.795 -19.346 -11.377 1.00 98.06 114 ASN A O 1
ATOM 872 N N . ILE A 1 115 ? 12.007 -17.240 -10.617 1.00 96.94 115 ILE A N 1
ATOM 873 C CA . ILE A 1 115 ? 13.052 -17.540 -9.618 1.00 96.94 115 ILE A CA 1
ATOM 874 C C . ILE A 1 115 ? 12.578 -17.377 -8.167 1.00 96.94 115 ILE A C 1
ATOM 876 O O . ILE A 1 115 ? 13.374 -17.571 -7.244 1.00 96.94 115 ILE A O 1
ATOM 880 N N . THR A 1 116 ? 11.312 -17.014 -7.949 1.00 97.62 116 THR A N 1
ATOM 881 C CA . THR A 1 116 ? 10.724 -16.816 -6.619 1.00 97.62 116 THR A CA 1
ATOM 882 C C . THR A 1 116 ? 9.382 -17.524 -6.487 1.00 97.62 116 THR A C 1
ATOM 884 O O . THR A 1 116 ? 8.599 -17.527 -7.428 1.00 97.62 116 THR A O 1
ATOM 887 N N . ASP A 1 117 ? 9.084 -18.035 -5.294 1.00 96.50 117 ASP A N 1
ATOM 888 C CA . ASP A 1 117 ? 7.816 -18.696 -4.955 1.00 96.50 117 ASP A CA 1
ATOM 889 C C . ASP A 1 117 ? 6.923 -17.833 -4.038 1.00 96.50 117 ASP A C 1
ATOM 891 O O . ASP A 1 117 ? 5.785 -18.197 -3.737 1.00 96.50 117 ASP A O 1
ATOM 895 N N . VAL A 1 118 ? 7.440 -16.695 -3.562 1.00 97.19 118 VAL A N 1
ATOM 896 C CA . VAL A 1 118 ? 6.709 -15.741 -2.717 1.00 97.19 118 VAL A CA 1
ATOM 897 C C . VAL A 1 118 ? 5.750 -14.861 -3.535 1.00 97.19 118 VAL A C 1
ATOM 899 O O . VAL A 1 118 ? 5.995 -14.625 -4.720 1.00 97.19 118 VAL A O 1
ATOM 902 N N . PRO A 1 119 ? 4.669 -14.336 -2.923 1.00 96.88 119 PRO A N 1
ATOM 903 C CA . PRO A 1 119 ? 3.743 -13.437 -3.607 1.00 96.88 119 PRO A CA 1
ATOM 904 C C . PRO A 1 119 ? 4.428 -12.167 -4.124 1.00 96.88 119 PRO A C 1
ATOM 906 O O . PRO A 1 119 ? 5.330 -11.633 -3.475 1.00 96.88 119 PRO A O 1
ATOM 909 N N . LEU A 1 120 ? 3.958 -11.671 -5.271 1.00 97.69 120 LEU A N 1
ATOM 910 C CA . LEU A 1 120 ? 4.425 -10.427 -5.888 1.00 97.69 120 LEU A CA 1
ATOM 911 C C . LEU A 1 120 ? 3.304 -9.379 -5.837 1.00 97.69 120 LEU A C 1
ATOM 913 O O . LEU A 1 120 ? 2.256 -9.577 -6.456 1.00 97.69 120 LEU A O 1
ATOM 917 N N . ASP A 1 121 ? 3.521 -8.289 -5.115 1.00 95.50 121 ASP A N 1
ATOM 918 C CA . ASP A 1 121 ? 2.596 -7.158 -4.978 1.00 95.50 121 ASP A CA 1
ATOM 919 C C . ASP A 1 121 ? 2.982 -6.046 -5.966 1.00 95.50 121 ASP A C 1
ATOM 921 O O . ASP A 1 121 ? 4.115 -5.573 -5.943 1.00 95.50 121 ASP A O 1
ATOM 925 N N . LEU A 1 122 ? 2.082 -5.681 -6.882 1.00 96.56 122 LEU A N 1
ATOM 926 C CA . LEU A 1 122 ? 2.359 -4.752 -7.983 1.00 96.56 122 LEU A CA 1
ATOM 927 C C . LEU A 1 122 ? 1.885 -3.328 -7.670 1.00 96.56 122 LEU A C 1
ATOM 929 O O . LEU A 1 122 ? 0.684 -3.102 -7.563 1.00 96.56 122 LEU A O 1
ATOM 933 N N . ASP A 1 123 ? 2.804 -2.360 -7.673 1.00 93.19 123 ASP A N 1
ATOM 934 C CA . ASP A 1 123 ? 2.524 -0.931 -7.466 1.00 93.19 123 ASP A CA 1
ATOM 935 C C . ASP A 1 123 ? 3.114 -0.051 -8.593 1.00 93.19 123 ASP A C 1
ATOM 937 O O . ASP A 1 123 ? 3.862 -0.513 -9.463 1.00 93.19 123 ASP A O 1
ATOM 941 N N . HIS A 1 124 ? 2.744 1.234 -8.609 1.00 91.69 124 HIS A N 1
ATOM 942 C CA . HIS A 1 124 ? 3.072 2.233 -9.642 1.00 91.69 124 HIS A CA 1
ATOM 943 C C . HIS A 1 124 ? 2.703 1.750 -11.037 1.00 91.69 124 HIS A C 1
ATOM 945 O O . HIS A 1 124 ? 3.480 1.833 -11.994 1.00 91.69 124 HIS A O 1
ATOM 951 N N . PHE A 1 125 ? 1.487 1.237 -11.138 1.00 94.44 125 PHE A N 1
ATOM 952 C CA . PHE A 1 125 ? 0.903 0.721 -12.358 1.00 94.44 125 PHE A CA 1
ATOM 953 C C . PHE A 1 125 ? -0.293 1.594 -12.739 1.00 94.44 125 PHE A C 1
ATOM 955 O O . PHE A 1 125 ? -1.027 2.044 -11.865 1.00 94.44 125 PHE A O 1
ATOM 962 N N . GLY A 1 126 ? -0.468 1.892 -14.025 1.00 92.44 126 GLY A N 1
ATOM 963 C CA . GLY A 1 126 ? -1.489 2.817 -14.519 1.00 92.44 126 GLY A CA 1
ATOM 964 C C . GLY A 1 126 ? -2.213 2.310 -15.764 1.00 92.44 126 GLY A C 1
ATOM 965 O O . GLY A 1 126 ? -2.100 1.147 -16.164 1.00 92.44 126 GLY A O 1
ATOM 966 N N . LYS A 1 127 ? -2.938 3.218 -16.425 1.00 93.12 127 LYS A N 1
ATOM 967 C CA . LYS A 1 127 ? -3.774 2.929 -17.603 1.00 93.12 127 LYS A CA 1
ATOM 968 C C . LYS A 1 127 ? -3.036 2.206 -18.727 1.00 93.12 127 LYS A C 1
ATOM 970 O O . LYS A 1 127 ? -3.628 1.340 -19.363 1.00 93.12 127 LYS A O 1
ATOM 975 N N . TYR A 1 128 ? -1.767 2.534 -18.953 1.00 95.69 128 TYR A N 1
ATOM 976 C CA . TYR A 1 128 ? -0.956 1.960 -20.031 1.00 95.69 128 TYR A CA 1
ATOM 977 C C . TYR A 1 128 ? 0.054 0.911 -19.539 1.00 95.69 128 TYR A C 1
ATOM 979 O O . TYR A 1 128 ? 0.891 0.475 -20.313 1.00 95.69 128 TYR A O 1
ATOM 987 N N . GLY A 1 129 ? -0.002 0.485 -18.275 1.00 95.81 129 GLY A N 1
ATOM 988 C CA . GLY A 1 129 ? 0.959 -0.458 -17.700 1.00 95.81 129 GLY A CA 1
ATOM 989 C C . GLY A 1 129 ? 1.888 0.187 -16.676 1.00 95.81 129 GLY A C 1
ATOM 990 O O . GLY A 1 129 ? 1.457 1.043 -15.904 1.00 95.81 129 GLY A O 1
ATOM 991 N N . ALA A 1 130 ? 3.151 -0.244 -16.638 1.00 96.06 130 ALA A N 1
ATOM 992 C CA . ALA A 1 130 ? 4.127 0.249 -15.670 1.00 96.06 130 ALA A CA 1
ATOM 993 C C . ALA A 1 130 ? 4.325 1.760 -15.832 1.00 96.06 130 ALA A C 1
ATOM 995 O O . ALA A 1 130 ? 4.675 2.227 -16.919 1.00 96.06 130 ALA A O 1
ATOM 996 N N . MET A 1 131 ? 4.110 2.527 -14.760 1.00 94.31 131 MET A N 1
ATOM 997 C CA . MET A 1 131 ? 4.286 3.974 -14.823 1.00 94.31 131 MET A CA 1
ATOM 998 C C . MET A 1 131 ? 5.744 4.320 -15.123 1.00 94.31 131 MET A C 1
ATOM 1000 O O . MET A 1 131 ? 6.664 3.671 -14.623 1.00 94.31 131 MET A O 1
ATOM 1004 N N . ARG A 1 132 ? 5.974 5.369 -15.914 1.00 94.25 132 ARG A N 1
ATOM 1005 C CA . ARG A 1 132 ? 7.325 5.843 -16.247 1.00 94.25 132 ARG A CA 1
ATOM 1006 C C . ARG A 1 132 ? 7.508 7.258 -15.729 1.00 94.25 132 ARG A C 1
ATOM 1008 O O . ARG A 1 132 ? 6.705 8.141 -16.011 1.00 94.25 132 ARG A O 1
ATOM 1015 N N . LEU A 1 133 ? 8.584 7.486 -14.985 1.00 91.12 133 LEU A N 1
ATOM 1016 C CA . LEU A 1 133 ? 8.827 8.741 -14.275 1.00 91.12 133 LEU A CA 1
ATOM 1017 C C . LEU A 1 133 ? 10.174 9.360 -14.703 1.00 91.12 133 LEU A C 1
ATOM 1019 O O . LEU A 1 133 ? 11.129 8.633 -14.986 1.00 91.12 133 LEU A O 1
ATOM 1023 N N . PRO A 1 134 ? 10.295 10.698 -14.758 1.00 90.12 134 PRO A N 1
ATOM 1024 C CA . PRO A 1 134 ? 11.571 11.375 -14.966 1.00 90.12 134 PRO A CA 1
ATOM 1025 C C . PRO A 1 134 ? 12.614 11.032 -13.891 1.00 90.12 134 PRO A C 1
ATOM 1027 O O . PRO A 1 134 ? 12.285 10.852 -12.720 1.00 90.12 134 PRO A O 1
ATOM 1030 N N . LYS A 1 135 ? 13.904 11.067 -14.260 1.00 87.56 135 LYS A N 1
ATOM 1031 C CA . LYS A 1 135 ? 15.029 10.729 -13.359 1.00 87.56 135 LYS A CA 1
ATOM 1032 C C . LYS A 1 135 ? 15.065 11.522 -12.052 1.00 87.56 135 LYS A C 1
ATOM 1034 O O . LYS A 1 135 ? 15.539 11.019 -11.043 1.00 87.56 135 LYS A O 1
ATOM 1039 N N . HIS A 1 136 ? 14.607 12.770 -12.061 1.00 83.88 136 HIS A N 1
ATOM 1040 C CA . HIS A 1 136 ? 14.596 13.587 -10.848 1.00 83.88 136 HIS A CA 1
ATOM 1041 C C . HIS A 1 136 ? 13.513 13.129 -9.849 1.00 83.88 136 HIS A C 1
ATOM 1043 O O . HIS A 1 136 ? 13.635 13.401 -8.657 1.00 83.88 136 HIS A O 1
ATOM 1049 N N . ILE A 1 137 ? 12.480 12.420 -10.322 1.00 82.88 137 ILE A N 1
ATOM 1050 C CA . ILE A 1 137 ? 11.465 11.781 -9.481 1.00 82.88 137 ILE A CA 1
ATOM 1051 C C . ILE A 1 137 ? 11.980 10.435 -8.994 1.00 82.88 137 ILE A C 1
ATOM 1053 O O . ILE A 1 137 ? 11.966 10.213 -7.791 1.00 82.88 137 ILE A O 1
ATOM 1057 N N . THR A 1 138 ? 12.490 9.580 -9.888 1.00 84.75 138 THR A N 1
ATOM 1058 C CA . THR A 1 138 ? 12.995 8.237 -9.532 1.00 84.75 138 THR A CA 1
ATOM 1059 C C . THR A 1 138 ? 14.329 8.236 -8.785 1.00 84.75 138 THR A C 1
ATOM 1061 O O . THR A 1 138 ? 14.752 7.190 -8.309 1.00 84.75 138 THR A O 1
ATOM 1064 N N . GLY A 1 139 ? 15.001 9.387 -8.695 1.00 79.69 139 GLY A N 1
ATOM 1065 C CA . GLY A 1 139 ? 16.219 9.594 -7.905 1.00 79.69 139 GLY A CA 1
ATOM 1066 C C . GLY A 1 139 ? 16.040 10.513 -6.691 1.00 79.69 139 GLY A C 1
ATOM 1067 O O . GLY A 1 139 ? 17.026 10.903 -6.068 1.00 79.69 139 GLY A O 1
ATOM 1068 N N . CYS A 1 140 ? 14.812 10.930 -6.368 1.00 77.62 140 CYS A N 1
ATOM 1069 C CA . CYS A 1 140 ? 14.525 11.713 -5.163 1.00 77.62 140 CYS A CA 1
ATOM 1070 C C . CYS A 1 140 ? 14.810 10.918 -3.873 1.00 77.62 140 CYS A C 1
ATOM 1072 O O . CYS A 1 140 ? 14.127 9.956 -3.565 1.00 77.62 140 CYS A O 1
ATOM 1074 N N . GLY A 1 141 ? 15.732 11.384 -3.033 1.00 74.94 141 GLY A N 1
ATOM 1075 C CA . GLY A 1 141 ? 16.115 10.695 -1.790 1.00 74.94 141 GLY A CA 1
ATOM 1076 C C . GLY A 1 141 ? 15.081 10.678 -0.651 1.00 74.94 141 GLY A C 1
ATOM 1077 O O . GLY A 1 141 ? 15.479 10.511 0.496 1.00 74.94 141 GLY A O 1
ATOM 1078 N N . GLY A 1 142 ? 13.789 10.897 -0.918 1.00 76.19 142 GLY A N 1
ATOM 1079 C CA . GLY A 1 142 ? 12.748 10.843 0.116 1.00 76.19 142 GLY A CA 1
ATOM 1080 C C . GLY A 1 142 ? 12.764 12.023 1.097 1.00 76.19 142 GLY A C 1
ATOM 1081 O O . GLY A 1 142 ? 12.449 11.859 2.272 1.00 76.19 142 GLY A O 1
ATOM 1082 N N . ASP A 1 143 ? 13.115 13.224 0.626 1.00 75.25 143 ASP A N 1
ATOM 1083 C CA . ASP A 1 143 ? 13.195 14.457 1.428 1.00 75.25 143 ASP A CA 1
ATOM 1084 C C . ASP A 1 143 ? 11.992 14.700 2.354 1.00 75.25 143 ASP A C 1
ATOM 1086 O O . ASP A 1 143 ? 12.177 15.209 3.458 1.00 75.25 143 ASP A O 1
ATOM 1090 N N . CYS A 1 144 ? 10.781 14.342 1.911 1.00 75.25 144 CYS A N 1
ATOM 1091 C CA . CYS A 1 144 ? 9.550 14.458 2.695 1.00 75.25 144 CYS A CA 1
ATOM 1092 C C . CYS A 1 144 ? 9.617 13.693 4.017 1.00 75.25 144 CYS A C 1
ATOM 1094 O O . CYS A 1 144 ? 9.261 14.239 5.057 1.00 75.25 144 CYS A O 1
ATOM 1096 N N . TYR A 1 145 ? 10.107 12.457 3.976 1.00 76.50 145 TYR A N 1
ATOM 1097 C CA . TYR A 1 145 ? 10.264 11.611 5.153 1.00 76.50 145 TYR A CA 1
ATOM 1098 C C . TYR A 1 145 ? 11.504 12.014 5.964 1.00 76.50 145 TYR A C 1
ATOM 1100 O O . TYR A 1 145 ? 11.465 12.027 7.189 1.00 76.50 145 TYR A O 1
ATOM 1108 N N . ASN A 1 146 ? 12.598 12.422 5.311 1.00 76.25 146 ASN A N 1
ATOM 1109 C CA . ASN A 1 146 ? 13.825 12.794 6.026 1.00 76.25 146 ASN A CA 1
ATOM 1110 C C . ASN A 1 146 ? 13.696 14.095 6.831 1.00 76.25 146 ASN A C 1
ATOM 1112 O O . ASN A 1 146 ? 14.302 14.216 7.895 1.00 76.25 146 ASN A O 1
ATOM 1116 N N . LYS A 1 147 ? 12.947 15.083 6.323 1.00 74.94 147 LYS A N 1
ATOM 1117 C CA . LYS A 1 147 ? 12.792 16.400 6.967 1.00 74.94 147 LYS A CA 1
ATOM 1118 C C . LYS A 1 147 ? 11.752 16.405 8.088 1.00 74.94 147 LYS A C 1
ATOM 1120 O O . LYS A 1 147 ? 11.825 17.276 8.951 1.00 74.94 147 LYS A O 1
ATOM 1125 N N . GLY A 1 148 ? 10.833 15.440 8.094 1.00 69.44 148 GLY A N 1
ATOM 1126 C CA . GLY A 1 148 ? 9.766 15.360 9.084 1.00 69.44 148 GLY A CA 1
ATOM 1127 C C . GLY A 1 148 ? 8.644 16.379 8.862 1.00 69.44 148 GLY A C 1
ATOM 1128 O O . GLY A 1 148 ? 8.730 17.241 7.983 1.00 69.44 148 GLY A O 1
ATOM 1129 N N . PRO A 1 149 ? 7.558 16.296 9.648 1.00 63.19 149 PRO A N 1
ATOM 1130 C CA . PRO A 1 149 ? 6.537 17.337 9.675 1.00 63.19 149 PRO A CA 1
ATOM 1131 C C . PRO A 1 149 ? 7.148 18.659 10.188 1.00 63.19 149 PRO A C 1
ATOM 1133 O O . PRO A 1 149 ? 8.003 18.653 11.066 1.00 63.19 149 PRO A O 1
ATOM 1136 N N . SER A 1 150 ? 6.757 19.841 9.713 1.00 51.38 150 SER A N 1
ATOM 1137 C CA . SER A 1 150 ? 5.721 20.191 8.737 1.00 51.38 150 SER A CA 1
ATOM 1138 C C . SER A 1 150 ? 6.281 20.276 7.309 1.00 51.38 150 SER A C 1
ATOM 1140 O O . SER A 1 150 ? 6.551 21.370 6.803 1.00 51.38 150 SER A O 1
ATOM 1142 N N . PHE A 1 151 ? 6.481 19.140 6.641 1.00 53.34 151 PHE A N 1
ATOM 1143 C CA . PHE A 1 151 ? 6.877 19.169 5.241 1.00 53.34 151 PHE A CA 1
ATOM 1144 C C . PHE A 1 151 ? 5.714 19.705 4.400 1.00 53.34 151 PHE A C 1
ATOM 1146 O O . PHE A 1 151 ? 4.689 19.051 4.238 1.00 53.34 151 PHE A O 1
ATOM 1153 N N . THR A 1 152 ? 5.849 20.934 3.907 1.00 50.25 152 THR A N 1
ATOM 1154 C CA . THR A 1 152 ? 4.763 21.627 3.206 1.00 50.25 152 THR A CA 1
ATOM 1155 C C . THR A 1 152 ? 4.613 21.176 1.758 1.00 50.25 152 THR A C 1
ATOM 1157 O O . THR A 1 152 ? 3.534 21.335 1.192 1.00 50.25 152 THR A O 1
ATOM 1160 N N . GLU A 1 153 ? 5.663 20.616 1.144 1.00 51.59 153 GLU A N 1
ATOM 1161 C CA . GLU A 1 153 ? 5.679 20.347 -0.297 1.00 51.59 153 GLU A CA 1
ATOM 1162 C C . GLU A 1 153 ? 6.551 19.134 -0.658 1.00 51.59 153 GLU A C 1
ATOM 1164 O O . GLU A 1 153 ? 7.713 19.269 -1.042 1.00 51.59 153 GLU A O 1
ATOM 1169 N N . CYS A 1 154 ? 5.973 17.926 -0.624 1.00 56.16 154 CYS A N 1
ATOM 1170 C CA . CYS A 1 154 ? 6.390 16.923 -1.611 1.00 56.16 154 CYS A CA 1
ATOM 1171 C C . CYS A 1 154 ? 5.839 17.459 -2.919 1.00 56.16 154 CYS A C 1
ATOM 1173 O O . CYS A 1 154 ? 4.655 17.793 -2.906 1.00 56.16 154 CYS A O 1
ATOM 1175 N N . PRO A 1 155 ? 6.638 17.655 -3.988 1.00 52.88 155 PRO A N 1
ATOM 1176 C CA . PRO A 1 155 ? 6.151 18.390 -5.144 1.00 52.88 155 PRO A CA 1
ATOM 1177 C C . PRO A 1 155 ? 4.856 17.754 -5.639 1.00 52.88 155 PRO A C 1
ATOM 1179 O O . PRO A 1 155 ? 4.840 16.621 -6.136 1.00 52.88 155 PRO A O 1
ATOM 1182 N N . ARG A 1 156 ? 3.756 18.464 -5.378 1.00 59.03 156 ARG A N 1
ATOM 1183 C CA . ARG A 1 156 ? 2.416 18.032 -5.736 1.00 59.03 156 ARG A CA 1
ATOM 1184 C C . ARG A 1 156 ? 2.397 17.971 -7.251 1.00 59.03 156 ARG A C 1
ATOM 1186 O O . ARG A 1 156 ? 2.848 18.897 -7.919 1.00 59.03 156 ARG A O 1
ATOM 1193 N N . GLY A 1 157 ? 1.945 16.850 -7.785 1.00 61.78 157 GLY A N 1
ATOM 1194 C CA . GLY A 1 157 ? 1.843 16.640 -9.219 1.00 61.78 157 GLY A CA 1
ATOM 1195 C C . GLY A 1 157 ? 3.049 15.962 -9.849 1.00 61.78 157 GLY A C 1
ATOM 1196 O O . GLY A 1 157 ? 3.071 15.824 -11.064 1.00 61.78 157 GLY A O 1
ATOM 1197 N N . ARG A 1 158 ? 4.000 15.440 -9.062 1.00 71.19 158 ARG A N 1
ATOM 1198 C CA . ARG A 1 158 ? 5.068 14.559 -9.575 1.00 71.19 158 ARG A CA 1
ATOM 1199 C C . ARG A 1 158 ? 4.532 13.409 -10.417 1.00 71.19 158 ARG A C 1
ATOM 1201 O O . ARG A 1 158 ? 5.084 13.090 -11.463 1.00 71.19 158 ARG A O 1
ATOM 1208 N N . ILE A 1 159 ? 3.420 12.820 -9.987 1.00 69.56 159 ILE A N 1
ATOM 1209 C CA . ILE A 1 159 ? 2.750 11.764 -10.746 1.00 69.56 159 ILE A CA 1
ATOM 1210 C C . ILE A 1 159 ? 2.217 12.265 -12.101 1.00 69.56 159 ILE A C 1
ATOM 1212 O O . ILE A 1 159 ? 2.048 11.480 -13.023 1.00 69.56 159 ILE A O 1
ATOM 1216 N N . HIS A 1 160 ? 1.987 13.568 -12.267 1.00 76.25 160 HIS A N 1
ATOM 1217 C CA . HIS A 1 160 ? 1.556 14.176 -13.528 1.00 76.25 160 HIS A CA 1
ATOM 1218 C C . HIS A 1 160 ? 2.726 14.485 -14.474 1.00 76.25 160 HIS A C 1
ATOM 1220 O O . HIS A 1 160 ? 2.499 14.732 -15.654 1.00 76.25 160 HIS A O 1
ATOM 1226 N N . GLU A 1 161 ? 3.974 14.391 -14.008 1.00 85.81 161 GLU A N 1
ATOM 1227 C CA . GLU A 1 161 ? 5.172 14.450 -14.860 1.00 85.81 161 GLU A CA 1
ATOM 1228 C C . GLU A 1 161 ? 5.522 13.085 -15.484 1.00 85.81 161 GLU A C 1
ATOM 1230 O O . GLU A 1 161 ? 6.603 12.912 -16.054 1.00 85.81 161 GLU A O 1
ATOM 1235 N N . ARG A 1 162 ? 4.613 12.103 -15.378 1.00 90.12 162 ARG A N 1
ATOM 1236 C CA . ARG A 1 162 ? 4.738 10.785 -16.010 1.00 90.12 162 ARG A CA 1
ATOM 1237 C C . ARG A 1 162 ? 5.078 10.907 -17.493 1.00 90.12 162 ARG A C 1
ATOM 1239 O O . ARG A 1 162 ? 4.503 11.692 -18.247 1.00 90.12 162 ARG A O 1
ATOM 1246 N N . LEU A 1 163 ? 5.996 10.055 -17.926 1.00 94.62 163 LEU A N 1
ATOM 1247 C CA . LEU A 1 163 ? 6.429 9.924 -19.310 1.00 94.62 163 LEU A CA 1
ATOM 1248 C C . LEU A 1 163 ? 5.430 9.041 -20.073 1.00 94.62 163 LEU A C 1
ATOM 1250 O O . LEU A 1 163 ? 5.760 7.924 -20.467 1.00 94.62 163 LEU A O 1
ATOM 1254 N N . ILE A 1 164 ? 4.207 9.543 -20.278 1.00 94.56 164 ILE A N 1
ATOM 1255 C CA . ILE A 1 164 ? 3.075 8.783 -20.844 1.00 94.56 164 ILE A CA 1
ATOM 1256 C C . ILE A 1 164 ? 3.407 8.125 -22.190 1.00 94.56 164 ILE A C 1
ATOM 1258 O O . ILE A 1 164 ? 2.967 7.008 -22.450 1.00 94.56 164 ILE A O 1
ATOM 1262 N N . ASP A 1 165 ? 4.212 8.770 -23.036 1.00 96.06 165 ASP A N 1
ATOM 1263 C CA . ASP A 1 165 ? 4.628 8.188 -24.319 1.00 96.06 165 ASP A CA 1
ATOM 1264 C C . ASP A 1 165 ? 5.455 6.906 -24.141 1.00 96.06 165 ASP A C 1
ATOM 1266 O O . ASP A 1 165 ? 5.319 5.973 -24.933 1.00 96.06 165 ASP A O 1
ATOM 1270 N N . LYS A 1 166 ? 6.276 6.826 -23.082 1.00 95.69 166 LYS A N 1
ATOM 1271 C CA . LYS A 1 166 ? 7.014 5.601 -22.749 1.00 95.69 166 LYS A CA 1
ATOM 1272 C C . LYS A 1 166 ? 6.089 4.513 -22.215 1.00 95.69 166 LYS A C 1
ATOM 1274 O O . LYS A 1 166 ? 6.274 3.358 -22.568 1.00 95.69 166 LYS A O 1
ATOM 1279 N N . GLU A 1 167 ? 5.098 4.868 -21.400 1.00 95.81 167 GLU A N 1
ATOM 1280 C CA . GLU A 1 167 ? 4.125 3.893 -20.887 1.00 95.81 167 GLU A CA 1
ATOM 1281 C C . GLU A 1 167 ? 3.319 3.268 -22.032 1.00 95.81 167 GLU A C 1
ATOM 1283 O O . GLU A 1 167 ? 3.220 2.051 -22.136 1.00 95.81 167 GLU A O 1
ATOM 1288 N N . LYS A 1 168 ? 2.822 4.097 -22.959 1.00 97.06 168 LYS A N 1
ATOM 1289 C CA . LYS A 1 168 ? 2.082 3.640 -24.145 1.00 97.06 168 LYS A CA 1
ATOM 1290 C C . LYS A 1 168 ? 2.890 2.711 -25.046 1.00 97.06 168 LYS A C 1
ATOM 1292 O O . LYS A 1 168 ? 2.316 1.824 -25.670 1.00 97.06 168 LYS A O 1
ATOM 1297 N N . ALA A 1 169 ? 4.206 2.902 -25.128 1.00 96.00 169 ALA A N 1
ATOM 1298 C CA . ALA A 1 169 ? 5.070 2.030 -25.919 1.00 96.00 169 ALA A CA 1
ATOM 1299 C C . ALA A 1 169 ? 5.084 0.577 -25.402 1.00 96.00 169 ALA A C 1
ATOM 1301 O O . ALA A 1 169 ? 5.359 -0.334 -26.180 1.00 96.00 169 ALA A O 1
ATOM 1302 N N . GLU A 1 170 ? 4.752 0.361 -24.124 1.00 94.62 170 GLU A N 1
ATOM 1303 C CA . GLU A 1 170 ? 4.711 -0.949 -23.460 1.00 94.62 170 GLU A CA 1
ATOM 1304 C C . GLU A 1 170 ? 3.273 -1.384 -23.092 1.00 94.62 170 GLU A C 1
ATOM 1306 O O . GLU A 1 170 ? 3.084 -2.370 -22.382 1.00 94.62 170 GLU A O 1
ATOM 1311 N N . GLU A 1 171 ? 2.233 -0.715 -23.609 1.00 96.69 171 GLU A N 1
ATOM 1312 C CA . GLU A 1 171 ? 0.824 -0.980 -23.253 1.00 96.69 171 GLU A CA 1
ATOM 1313 C C . GLU A 1 171 ? 0.394 -2.433 -23.492 1.00 96.69 171 GLU A C 1
ATOM 1315 O O . GLU A 1 171 ? -0.400 -2.995 -22.734 1.00 96.69 171 GLU A O 1
ATOM 1320 N N . MET A 1 172 ? 0.968 -3.076 -24.510 1.00 97.00 172 MET A N 1
ATOM 1321 C CA . MET A 1 172 ? 0.708 -4.483 -24.823 1.00 97.00 172 MET A CA 1
ATOM 1322 C C . MET A 1 172 ? 1.087 -5.449 -23.690 1.00 97.00 172 MET A C 1
ATOM 1324 O O . MET A 1 172 ? 0.550 -6.554 -23.630 1.00 97.00 172 MET A O 1
ATOM 1328 N N . ASP A 1 173 ? 1.969 -5.033 -22.780 1.00 97.38 173 ASP A N 1
ATOM 1329 C CA . ASP A 1 173 ? 2.447 -5.852 -21.666 1.00 97.38 173 ASP A CA 1
ATOM 1330 C C . ASP A 1 173 ? 1.581 -5.710 -20.407 1.00 97.38 173 ASP A C 1
ATOM 1332 O O . ASP A 1 173 ? 1.742 -6.472 -19.448 1.00 97.38 173 ASP A O 1
ATOM 1336 N N . LYS A 1 174 ? 0.624 -4.774 -20.404 1.00 97.75 174 LYS A N 1
ATOM 1337 C CA . LYS A 1 174 ? -0.168 -4.409 -19.225 1.00 97.75 174 LYS A CA 1
A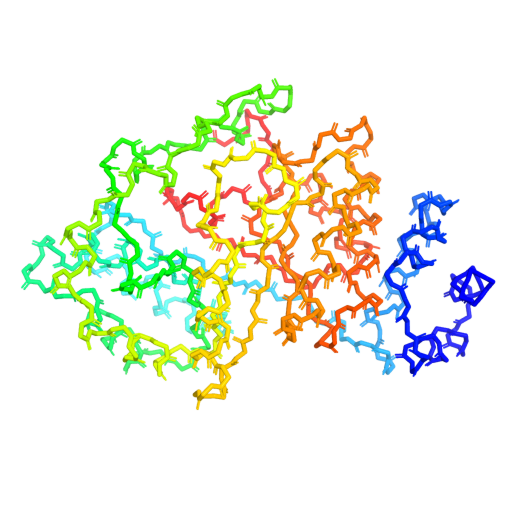TOM 1338 C C . LYS A 1 174 ? -0.842 -5.603 -18.550 1.00 97.75 174 LYS A C 1
ATOM 1340 O O . LYS A 1 174 ? -0.747 -5.781 -17.339 1.00 97.75 174 LYS A O 1
ATOM 1345 N N . GLU A 1 175 ? -1.542 -6.430 -19.322 1.00 98.44 175 GLU A N 1
ATOM 1346 C CA . GLU A 1 175 ? -2.265 -7.568 -18.748 1.00 98.44 175 GLU A CA 1
ATOM 1347 C C . GLU A 1 175 ? -1.313 -8.624 -18.183 1.00 98.44 175 GLU A C 1
ATOM 1349 O O . GLU A 1 175 ? -1.620 -9.264 -17.179 1.00 98.44 175 GLU A O 1
ATOM 1354 N N . LYS A 1 176 ? -0.144 -8.793 -18.807 1.00 98.50 176 LYS A N 1
ATOM 1355 C CA . LYS A 1 176 ? 0.838 -9.794 -18.405 1.00 98.50 176 LYS A CA 1
ATOM 1356 C C . LYS A 1 176 ? 1.454 -9.466 -17.045 1.00 98.50 176 LYS A C 1
ATOM 1358 O O . LYS A 1 176 ? 1.581 -10.368 -16.224 1.00 98.50 176 LYS A O 1
ATOM 1363 N N . TRP A 1 177 ? 1.745 -8.194 -16.771 1.00 98.44 177 TRP A N 1
ATOM 1364 C CA . TRP A 1 177 ? 2.143 -7.730 -15.437 1.00 98.44 177 TRP A CA 1
ATOM 1365 C C . TRP A 1 177 ? 1.150 -8.158 -14.351 1.00 98.44 177 TRP A C 1
ATOM 1367 O O . TRP A 1 177 ? 1.543 -8.784 -13.369 1.00 98.44 177 TRP A O 1
ATOM 1377 N N . VAL A 1 178 ? -0.144 -7.894 -14.567 1.00 98.38 178 VAL A N 1
ATOM 1378 C CA . VAL A 1 178 ? -1.207 -8.263 -13.618 1.00 98.38 178 VAL A CA 1
ATOM 1379 C C . VAL A 1 178 ? -1.341 -9.782 -13.488 1.00 98.38 178 VAL A C 1
ATOM 1381 O O . VAL A 1 178 ? -1.560 -10.299 -12.399 1.00 98.38 178 VAL A O 1
ATOM 1384 N N . GLN A 1 179 ? -1.181 -10.541 -14.574 1.00 98.31 179 GLN A N 1
ATOM 1385 C CA . GLN A 1 179 ? -1.217 -12.007 -14.514 1.00 98.31 179 GLN A CA 1
ATOM 1386 C C . GLN A 1 179 ? -0.080 -12.602 -13.672 1.00 98.31 179 GLN A C 1
ATOM 1388 O O . GLN A 1 179 ? -0.303 -13.623 -13.017 1.00 98.31 179 GLN A O 1
ATOM 1393 N N . LEU A 1 180 ? 1.105 -11.986 -13.687 1.00 98.31 180 LEU A N 1
ATOM 1394 C CA . LEU A 1 180 ? 2.270 -12.421 -12.910 1.00 98.31 180 LEU A CA 1
ATOM 1395 C C . LEU A 1 180 ? 2.189 -12.006 -11.435 1.00 98.31 180 LEU A C 1
ATOM 1397 O O . LEU A 1 180 ? 2.820 -12.645 -10.597 1.00 98.31 180 LEU A O 1
ATOM 1401 N N . SER A 1 181 ? 1.421 -10.966 -11.102 1.00 98.00 181 SER A N 1
ATOM 1402 C CA . SER A 1 181 ? 1.281 -10.512 -9.719 1.00 98.00 181 SER A CA 1
ATOM 1403 C C . SER A 1 181 ? 0.310 -11.380 -8.910 1.00 98.00 181 SER A C 1
ATOM 1405 O O . SER A 1 181 ? -0.511 -12.133 -9.447 1.00 98.00 181 SER A O 1
ATOM 1407 N N . SER A 1 182 ? 0.428 -11.319 -7.587 1.00 97.69 182 SER A N 1
ATOM 1408 C CA . SER A 1 182 ? -0.536 -11.871 -6.628 1.00 97.69 182 SER A CA 1
ATOM 1409 C C . SER A 1 182 ? -1.583 -10.828 -6.238 1.00 97.69 182 SER A C 1
ATOM 1411 O O . SER A 1 182 ? -2.769 -11.154 -6.141 1.00 97.69 182 SER A O 1
ATOM 1413 N N . SER A 1 183 ? -1.152 -9.577 -6.093 1.00 97.00 183 SER A N 1
ATOM 1414 C CA . SER A 1 183 ? -1.997 -8.414 -5.839 1.00 97.00 183 SER A CA 1
ATOM 1415 C C . SER A 1 183 ? -1.596 -7.226 -6.717 1.00 97.00 183 SER A C 1
ATOM 1417 O O . SER A 1 183 ? -0.564 -7.247 -7.398 1.00 97.00 183 SER A O 1
ATOM 1419 N N . VAL A 1 184 ? -2.477 -6.231 -6.782 1.00 97.50 184 VAL A N 1
ATOM 1420 C CA . VAL A 1 184 ? -2.251 -4.953 -7.461 1.00 97.50 184 VAL A CA 1
ATOM 1421 C C . VAL A 1 184 ? -2.690 -3.834 -6.526 1.00 97.50 184 VAL A C 1
ATOM 1423 O O . VAL A 1 184 ? -3.831 -3.831 -6.058 1.00 97.50 184 VAL A O 1
ATOM 1426 N N . ALA A 1 185 ? -1.804 -2.875 -6.294 1.00 95.31 185 ALA A N 1
ATOM 1427 C CA . ALA A 1 185 ? -2.086 -1.672 -5.540 1.00 95.31 185 ALA A CA 1
ATOM 1428 C C . ALA A 1 185 ? -2.672 -0.579 -6.442 1.00 95.31 185 ALA A C 1
ATOM 1430 O O . ALA A 1 185 ? -2.171 -0.278 -7.529 1.00 95.31 185 ALA A O 1
ATOM 1431 N N . ILE A 1 186 ? -3.749 0.036 -5.965 1.00 94.94 186 ILE A N 1
ATOM 1432 C CA . ILE A 1 186 ? -4.307 1.278 -6.493 1.00 94.94 186 ILE A CA 1
ATOM 1433 C C . ILE A 1 186 ? -4.165 2.368 -5.435 1.00 94.94 186 ILE A C 1
ATOM 1435 O O . ILE A 1 186 ? -4.279 2.109 -4.240 1.00 94.94 186 ILE A O 1
ATOM 1439 N N . ASN A 1 187 ? -3.934 3.606 -5.858 1.00 90.75 187 ASN A N 1
ATOM 1440 C CA . ASN A 1 187 ? -3.785 4.727 -4.936 1.00 90.75 187 ASN A CA 1
ATOM 1441 C C . ASN A 1 187 ? -5.020 5.633 -4.999 1.00 90.75 187 ASN A C 1
ATOM 1443 O O . ASN A 1 187 ? -5.362 6.144 -6.065 1.00 90.75 187 ASN A O 1
ATOM 1447 N N . LEU A 1 188 ? -5.684 5.810 -3.855 1.00 91.62 188 LEU A N 1
ATOM 1448 C CA . LEU A 1 188 ? -6.924 6.580 -3.706 1.00 91.62 188 LEU A CA 1
ATOM 1449 C C . LEU A 1 188 ? -6.701 7.958 -3.074 1.00 91.62 188 LEU A C 1
ATOM 1451 O O . LEU A 1 188 ? -7.657 8.702 -2.858 1.00 91.62 188 LEU A O 1
ATOM 1455 N N . SER A 1 189 ? -5.449 8.332 -2.803 1.00 86.31 189 SER A N 1
ATOM 1456 C CA . SER A 1 189 ? -5.122 9.650 -2.244 1.00 86.31 189 SER A CA 1
ATOM 1457 C C . SER A 1 189 ? -5.506 10.819 -3.160 1.00 86.31 189 SER A C 1
ATOM 1459 O O . SER A 1 189 ? -5.671 11.938 -2.669 1.00 86.31 189 SER A O 1
ATOM 1461 N N . SER A 1 190 ? -5.710 10.567 -4.462 1.00 84.06 190 SER A N 1
ATOM 1462 C CA . SER A 1 190 ? -6.262 11.539 -5.418 1.00 84.06 190 SER A CA 1
ATOM 1463 C C . SER A 1 190 ? -7.687 11.977 -5.073 1.00 84.06 190 SER A C 1
ATOM 1465 O O . SER A 1 190 ? -8.068 13.089 -5.428 1.00 84.06 190 SER A O 1
ATOM 1467 N N . GLU A 1 191 ? -8.444 11.150 -4.348 1.00 87.75 191 GLU A N 1
ATOM 1468 C CA . GLU A 1 191 ? -9.789 11.484 -3.870 1.00 87.75 191 GLU A CA 1
ATOM 1469 C C . GLU A 1 191 ? -9.770 12.110 -2.467 1.00 87.75 191 GLU A C 1
ATOM 1471 O O . GLU A 1 191 ? -10.633 12.923 -2.147 1.00 87.75 191 GLU A O 1
ATOM 1476 N N . GLN A 1 192 ? -8.801 11.742 -1.618 1.00 82.00 192 GLN A N 1
ATOM 1477 C CA . GLN A 1 192 ? -8.702 12.250 -0.242 1.00 82.00 192 GLN A CA 1
ATOM 1478 C C . GLN A 1 192 ? -8.169 13.688 -0.180 1.00 82.00 192 GLN A C 1
ATOM 1480 O O . GLN A 1 192 ? -8.588 14.464 0.675 1.00 82.00 192 GLN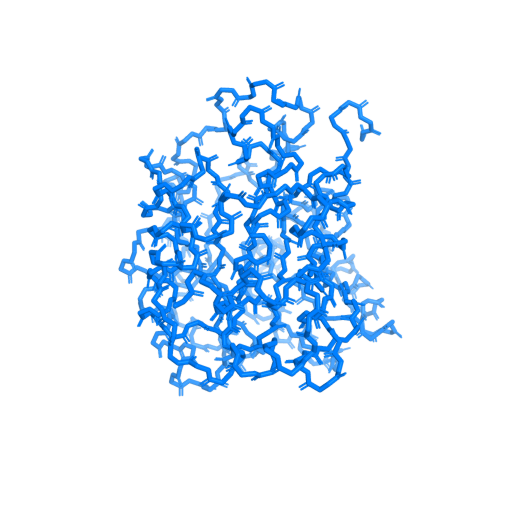 A O 1
ATOM 1485 N N . SER A 1 193 ? -7.277 14.077 -1.095 1.00 64.81 193 SER A N 1
ATOM 1486 C CA . SER A 1 193 ? -6.629 15.392 -1.065 1.00 64.81 193 SER A CA 1
ATOM 1487 C C . SER A 1 193 ? -6.519 16.025 -2.454 1.00 64.81 193 SER A C 1
ATOM 1489 O O . SER A 1 193 ? -6.412 15.341 -3.469 1.00 64.81 193 SER A O 1
ATOM 1491 N N . HIS A 1 194 ? -6.547 17.362 -2.504 1.00 51.47 194 HIS A N 1
ATOM 1492 C CA . HIS A 1 194 ? -6.430 18.132 -3.745 1.00 51.47 194 HIS A CA 1
ATOM 1493 C C . HIS A 1 194 ? -5.040 17.929 -4.390 1.00 51.47 194 HIS A C 1
ATOM 1495 O O . HIS A 1 194 ? -4.068 18.562 -3.976 1.00 51.47 194 HIS A O 1
ATOM 1501 N N . GLU A 1 195 ? -5.024 17.064 -5.411 1.00 54.06 195 GLU A N 1
ATOM 1502 C CA . GLU A 1 195 ? -4.032 16.792 -6.468 1.00 54.06 195 GLU A CA 1
ATOM 1503 C C . GLU A 1 195 ? -2.570 16.473 -6.075 1.00 54.06 195 GLU A C 1
ATOM 1505 O O . GLU A 1 195 ? -1.866 17.254 -5.431 1.00 54.06 195 GLU A O 1
ATOM 1510 N N . GLY A 1 196 ? -2.055 15.358 -6.628 1.00 60.53 196 GLY A N 1
ATOM 1511 C CA . GLY A 1 196 ? -0.653 15.294 -7.054 1.00 60.53 196 GLY A CA 1
ATOM 1512 C C . GLY A 1 196 ? 0.191 14.062 -6.706 1.00 60.53 196 GLY A C 1
ATOM 1513 O O . GLY A 1 196 ? 1.346 14.000 -7.146 1.00 60.53 196 GLY A O 1
ATOM 1514 N N . HIS A 1 197 ? -0.325 13.112 -5.924 1.00 68.56 197 HIS A N 1
ATOM 1515 C CA . HIS A 1 197 ? 0.435 11.926 -5.482 1.00 68.56 197 HIS A CA 1
ATOM 1516 C C . HIS A 1 197 ? -0.105 10.587 -5.985 1.00 68.56 197 HIS A C 1
ATOM 1518 O O . HIS A 1 197 ? 0.555 9.568 -5.814 1.00 68.56 197 HIS A O 1
ATOM 1524 N N . ALA A 1 198 ? -1.234 10.599 -6.692 1.00 79.94 198 ALA A N 1
ATOM 1525 C CA . ALA A 1 198 ? -1.819 9.415 -7.300 1.00 79.94 198 ALA A CA 1
ATOM 1526 C C . ALA A 1 198 ? -2.293 9.687 -8.728 1.00 79.94 198 ALA A C 1
ATOM 1528 O O . ALA A 1 198 ? -2.545 10.830 -9.122 1.00 79.94 198 ALA A O 1
ATOM 1529 N N . ALA A 1 199 ? -2.421 8.612 -9.503 1.00 83.75 199 ALA A N 1
ATOM 1530 C CA . ALA A 1 199 ? -3.116 8.665 -10.778 1.00 83.75 199 ALA A CA 1
ATOM 1531 C C . ALA A 1 199 ? -4.604 9.041 -10.576 1.00 83.75 199 ALA A C 1
ATOM 1533 O O . ALA A 1 199 ? -5.143 8.883 -9.473 1.00 83.75 199 ALA A O 1
ATOM 1534 N N . PRO A 1 200 ? -5.280 9.546 -11.624 1.00 87.88 200 PRO A N 1
ATOM 1535 C CA . PRO A 1 200 ? -6.716 9.806 -11.578 1.00 87.88 200 PRO A CA 1
ATOM 1536 C C . PRO A 1 200 ? -7.518 8.560 -11.186 1.00 87.88 200 PRO A C 1
ATOM 1538 O O . PRO A 1 200 ? -7.141 7.444 -11.553 1.00 87.88 200 PRO A O 1
ATOM 1541 N N . LEU A 1 201 ? -8.664 8.757 -10.525 1.00 90.25 201 LEU A N 1
ATOM 1542 C CA . LEU A 1 201 ? -9.549 7.667 -10.094 1.00 90.25 201 LEU A CA 1
ATOM 1543 C C . LEU A 1 201 ? -9.940 6.720 -11.243 1.00 90.25 201 LEU A C 1
ATOM 1545 O O . LEU A 1 201 ? -9.991 5.514 -11.037 1.00 90.25 201 LEU A O 1
ATOM 1549 N N . GLU A 1 202 ? -10.132 7.233 -12.464 1.00 92.50 202 GLU A N 1
ATOM 1550 C CA . GLU A 1 202 ? -10.428 6.408 -13.650 1.00 92.50 202 GLU A CA 1
ATOM 1551 C C . GLU A 1 202 ? -9.343 5.341 -13.902 1.00 92.50 202 GLU A C 1
ATOM 1553 O O . GLU A 1 202 ? -9.660 4.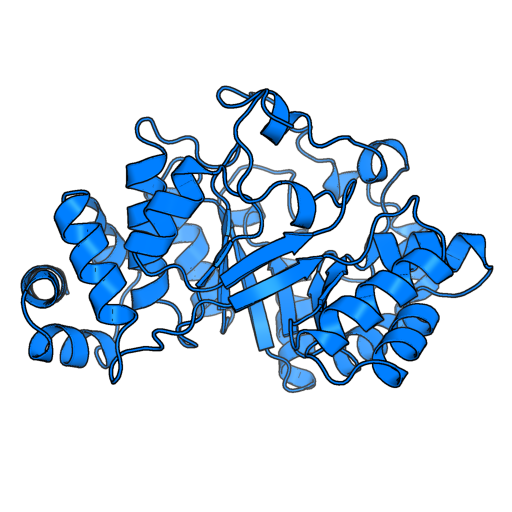209 -14.265 1.00 92.50 202 GLU A O 1
ATOM 1558 N N . GLU A 1 203 ? -8.059 5.666 -13.687 1.00 93.12 203 GLU A N 1
ATOM 1559 C CA . GLU A 1 203 ? -6.978 4.678 -13.827 1.00 93.12 203 GLU A CA 1
ATOM 1560 C C . GLU A 1 203 ? -7.046 3.622 -12.716 1.00 93.12 203 GLU A C 1
ATOM 1562 O O . GLU A 1 203 ? -6.826 2.440 -12.977 1.00 93.12 203 GLU A O 1
ATOM 1567 N N . ALA A 1 204 ? -7.391 4.028 -11.491 1.00 93.94 204 ALA A N 1
ATOM 1568 C CA . ALA A 1 204 ? -7.574 3.105 -10.375 1.00 93.94 204 ALA A CA 1
ATOM 1569 C C . ALA A 1 204 ? -8.767 2.158 -10.611 1.00 93.94 204 ALA A C 1
ATOM 1571 O O . ALA A 1 204 ? -8.669 0.963 -10.332 1.00 93.94 204 ALA A O 1
ATOM 1572 N N . GLU A 1 205 ? -9.879 2.653 -11.161 1.00 95.81 205 GLU A N 1
ATOM 1573 C CA . GLU A 1 205 ? -11.054 1.846 -11.521 1.00 95.81 205 GLU A CA 1
ATOM 1574 C C . GLU A 1 205 ? -10.736 0.821 -12.613 1.00 95.81 205 GLU A C 1
ATOM 1576 O O . GLU A 1 205 ? -11.113 -0.351 -12.510 1.00 95.81 205 GLU A O 1
ATOM 1581 N N . ASP A 1 206 ? -10.017 1.243 -13.651 1.00 96.12 206 ASP A N 1
ATOM 1582 C CA . ASP A 1 206 ? -9.571 0.368 -14.731 1.00 96.12 206 ASP A CA 1
ATOM 1583 C C . ASP A 1 206 ? -8.658 -0.759 -14.211 1.00 96.12 206 ASP A C 1
ATOM 1585 O O . ASP A 1 206 ? -8.873 -1.934 -14.531 1.00 96.12 206 ASP A O 1
ATOM 1589 N N . LEU A 1 207 ? -7.711 -0.440 -13.324 1.00 96.06 207 LEU A N 1
ATOM 1590 C CA . LEU A 1 207 ? -6.847 -1.444 -12.698 1.00 96.06 207 LEU A CA 1
ATOM 1591 C C . LEU A 1 207 ? -7.582 -2.362 -11.728 1.00 96.06 207 LEU A C 1
ATOM 1593 O O . LEU A 1 207 ? -7.344 -3.569 -11.754 1.00 96.06 207 LEU A O 1
ATOM 1597 N N . ALA A 1 208 ? -8.516 -1.841 -10.933 1.00 97.00 208 ALA A N 1
ATOM 1598 C CA . ALA A 1 208 ? -9.358 -2.662 -10.068 1.00 97.00 208 ALA A CA 1
ATOM 1599 C C . ALA A 1 208 ? -10.167 -3.686 -10.881 1.00 97.00 208 ALA A C 1
ATOM 1601 O O . ALA A 1 208 ? -10.267 -4.857 -10.505 1.00 97.00 208 ALA A O 1
ATOM 1602 N N . ASN A 1 209 ? -10.711 -3.278 -12.030 1.00 97.50 209 ASN A N 1
ATOM 1603 C CA . ASN A 1 209 ? -11.417 -4.180 -12.938 1.00 97.50 209 ASN A CA 1
ATOM 1604 C C . ASN A 1 209 ? -10.479 -5.218 -13.567 1.00 97.50 209 ASN A C 1
ATOM 1606 O O . ASN A 1 209 ? -10.858 -6.385 -13.704 1.00 97.50 209 ASN A O 1
ATOM 1610 N N . LEU A 1 210 ? -9.253 -4.823 -13.916 1.00 97.81 210 LEU A N 1
ATOM 1611 C CA . LEU A 1 210 ? -8.248 -5.729 -14.466 1.00 97.81 210 LEU A CA 1
ATOM 1612 C C . LEU A 1 210 ? -7.771 -6.767 -13.436 1.00 97.81 210 LEU A C 1
ATOM 1614 O O . LEU A 1 210 ? -7.683 -7.952 -13.764 1.00 97.81 210 LEU A O 1
ATOM 1618 N N . ALA A 1 211 ? -7.531 -6.353 -12.191 1.00 97.62 211 ALA A N 1
ATOM 1619 C CA . ALA A 1 211 ? -7.206 -7.247 -11.081 1.00 97.62 211 ALA A CA 1
ATOM 1620 C C . ALA A 1 211 ? -8.331 -8.270 -10.857 1.00 97.62 211 ALA A C 1
ATOM 1622 O O . ALA A 1 211 ? -8.080 -9.477 -10.850 1.00 97.62 211 ALA A O 1
ATOM 1623 N N . LYS A 1 212 ? -9.593 -7.812 -10.813 1.00 96.88 212 LYS A N 1
ATOM 1624 C CA . LYS A 1 212 ? -10.777 -8.685 -10.709 1.00 96.88 212 LYS A CA 1
ATOM 1625 C C . LYS A 1 212 ? -10.900 -9.661 -11.878 1.00 96.88 212 LYS A C 1
ATOM 1627 O O . LYS A 1 212 ? -11.161 -10.840 -11.649 1.00 96.88 212 LYS A O 1
ATOM 1632 N N . LYS A 1 213 ? -10.680 -9.205 -13.121 1.00 98.00 213 LYS A N 1
ATOM 1633 C CA . LYS A 1 213 ? -10.683 -10.057 -14.330 1.00 98.00 213 LYS A CA 1
ATOM 1634 C C . LYS A 1 213 ? -9.725 -11.244 -14.185 1.00 98.00 213 LYS A C 1
ATOM 1636 O O . LYS A 1 213 ? -10.042 -12.332 -14.660 1.00 98.00 213 LYS A O 1
ATOM 1641 N N . TYR A 1 214 ? -8.585 -11.040 -13.527 1.00 98.12 214 TYR A N 1
ATOM 1642 C CA . TYR A 1 214 ? -7.549 -12.054 -13.335 1.00 98.12 214 TYR A CA 1
ATOM 1643 C C . TYR A 1 214 ? -7.533 -12.704 -11.944 1.00 98.12 214 TYR A C 1
ATOM 1645 O O . TYR A 1 214 ? -6.628 -13.491 -11.662 1.00 98.12 214 TYR A O 1
ATOM 1653 N N . GLY A 1 215 ? -8.528 -12.419 -11.096 1.00 97.06 215 GLY A N 1
ATOM 1654 C CA . GLY A 1 215 ? -8.634 -12.982 -9.748 1.00 97.06 215 GLY A CA 1
ATOM 1655 C C . GLY A 1 215 ? -7.462 -12.609 -8.838 1.00 97.06 215 GLY A C 1
ATOM 1656 O O . GLY A 1 215 ? -7.010 -13.446 -8.060 1.00 97.06 215 GLY A O 1
ATOM 1657 N N . LYS A 1 216 ? -6.930 -11.393 -8.989 1.00 97.50 216 LYS A N 1
ATOM 1658 C CA . LYS A 1 216 ? -5.817 -10.861 -8.192 1.00 97.50 216 LYS A CA 1
ATOM 1659 C C . LYS A 1 216 ? -6.343 -10.084 -6.994 1.00 97.50 216 LYS A C 1
ATOM 1661 O O . LYS A 1 216 ? -7.412 -9.484 -7.092 1.00 97.50 216 LYS A O 1
ATOM 1666 N N . GLY A 1 217 ? -5.586 -10.096 -5.897 1.00 96.81 217 GLY A N 1
ATOM 1667 C CA . GLY A 1 217 ? -5.893 -9.258 -4.739 1.00 96.81 217 GLY A CA 1
ATOM 1668 C C . GLY A 1 217 ? -5.821 -7.779 -5.113 1.00 96.81 217 GLY A C 1
ATOM 1669 O O . GLY A 1 217 ? -4.982 -7.386 -5.926 1.00 96.81 217 GLY A O 1
ATOM 1670 N N . LEU A 1 218 ? -6.702 -6.968 -4.541 1.00 97.50 218 LEU A N 1
ATOM 1671 C CA . LEU A 1 218 ? -6.708 -5.525 -4.755 1.00 97.50 218 LEU A CA 1
ATOM 1672 C C . LEU A 1 218 ? -6.333 -4.803 -3.461 1.00 97.50 218 LEU A C 1
ATOM 1674 O O . LEU A 1 218 ? -6.967 -5.011 -2.424 1.00 97.50 218 LEU A O 1
ATOM 1678 N N . GLU A 1 219 ? -5.339 -3.925 -3.535 1.00 96.50 219 GLU A N 1
ATOM 1679 C CA . GLU A 1 219 ? -4.881 -3.115 -2.404 1.00 96.50 219 GLU A CA 1
ATOM 1680 C C . GLU A 1 219 ? -5.203 -1.641 -2.644 1.00 96.50 219 GLU A C 1
ATOM 1682 O O . GLU A 1 219 ? -5.068 -1.159 -3.765 1.00 96.50 219 GLU A O 1
ATOM 1687 N N . ALA A 1 220 ? -5.621 -0.912 -1.608 1.00 95.50 220 ALA A N 1
ATOM 1688 C CA . ALA A 1 220 ? -5.812 0.534 -1.691 1.00 95.50 220 ALA A CA 1
ATOM 1689 C C . ALA A 1 220 ? -4.826 1.274 -0.797 1.00 95.50 220 ALA A C 1
ATOM 1691 O O . ALA A 1 220 ? -4.905 1.171 0.429 1.00 95.50 220 ALA A O 1
ATOM 1692 N N . ILE A 1 221 ? -3.962 2.065 -1.427 1.00 93.75 221 ILE A N 1
ATOM 1693 C CA . ILE A 1 221 ? -3.103 3.043 -0.769 1.00 93.75 221 ILE A CA 1
ATOM 1694 C C . ILE A 1 221 ? -3.919 4.304 -0.492 1.00 93.75 221 ILE A C 1
ATOM 1696 O O . ILE A 1 221 ? -4.559 4.860 -1.390 1.00 93.75 221 ILE A O 1
ATOM 1700 N N . MET A 1 222 ? -3.903 4.741 0.761 1.00 92.81 222 MET A N 1
ATOM 1701 C CA . MET A 1 222 ? -4.625 5.911 1.249 1.00 92.81 222 MET A CA 1
ATOM 1702 C C . MET A 1 222 ? -3.860 6.578 2.390 1.00 92.81 222 MET A C 1
ATOM 1704 O O . MET A 1 222 ? -3.053 5.948 3.072 1.00 92.81 222 MET A O 1
ATOM 1708 N N . PHE A 1 223 ? -4.118 7.859 2.612 1.00 91.06 223 PHE A N 1
ATOM 1709 C CA . PHE A 1 223 ? -3.442 8.657 3.627 1.00 91.06 223 PHE A CA 1
ATOM 1710 C C . PHE A 1 223 ? -4.284 8.750 4.900 1.00 91.06 223 PHE A C 1
ATOM 1712 O O . PHE A 1 223 ? -5.517 8.704 4.847 1.00 91.06 223 PHE A O 1
ATOM 1719 N N . VAL A 1 224 ? -3.617 8.952 6.043 1.00 92.50 224 VAL A N 1
ATOM 1720 C CA . VAL A 1 224 ? -4.288 9.511 7.230 1.00 92.50 224 VAL A CA 1
ATOM 1721 C C . VAL A 1 224 ? -4.792 10.927 6.932 1.00 92.50 224 VAL A C 1
ATOM 1723 O O . VAL A 1 224 ? -5.892 11.286 7.348 1.00 92.50 224 VAL A O 1
ATOM 1726 N N . GLY A 1 225 ? -4.016 11.713 6.179 1.00 88.50 225 GLY A N 1
ATOM 1727 C CA . GLY A 1 225 ? -4.423 13.028 5.700 1.00 88.50 225 GLY A CA 1
ATOM 1728 C C . GLY A 1 225 ? -4.589 14.044 6.827 1.00 88.50 225 GLY A C 1
ATOM 1729 O O . GLY A 1 225 ? -3.860 14.015 7.820 1.00 88.50 225 GLY A O 1
ATOM 1730 N N . ASP A 1 226 ? -5.573 14.931 6.675 1.00 88.56 226 ASP A N 1
ATOM 1731 C CA . ASP A 1 226 ? -6.050 15.834 7.732 1.00 88.56 226 ASP A CA 1
ATOM 1732 C C . ASP A 1 226 ? -6.973 15.120 8.755 1.00 88.56 226 ASP A C 1
ATOM 1734 O O . ASP A 1 226 ? -7.459 15.737 9.707 1.00 88.56 226 ASP A O 1
ATOM 1738 N N . GLY A 1 227 ? -7.192 13.807 8.604 1.00 89.81 227 GLY A N 1
ATOM 1739 C CA . GLY A 1 227 ? -7.956 12.972 9.526 1.00 89.81 227 GLY A CA 1
ATOM 1740 C C . GLY A 1 227 ? -9.372 12.678 9.034 1.00 89.81 227 GLY A C 1
ATOM 1741 O O . GLY A 1 227 ? -9.561 12.040 8.004 1.00 89.81 227 GLY A O 1
ATOM 1742 N N . TYR A 1 228 ? -10.375 13.088 9.811 1.00 94.56 228 TYR A N 1
ATOM 1743 C CA . TYR A 1 228 ? -11.753 12.579 9.755 1.00 94.56 228 TYR A CA 1
ATOM 1744 C C . TYR A 1 228 ? -12.375 12.503 8.340 1.00 94.56 228 TYR A C 1
ATOM 1746 O O . TYR A 1 228 ? -12.747 11.413 7.903 1.00 94.56 228 TYR A O 1
ATOM 1754 N N . ASP A 1 229 ? -12.449 13.617 7.601 1.00 93.81 229 ASP A N 1
ATOM 1755 C CA . ASP A 1 229 ? -13.113 13.657 6.283 1.00 93.81 229 ASP A CA 1
ATOM 1756 C C . ASP A 1 229 ? -12.340 12.878 5.201 1.00 93.81 229 ASP A C 1
ATOM 1758 O O . ASP A 1 229 ? -12.933 12.197 4.354 1.00 93.81 229 ASP A O 1
ATOM 1762 N N . GLU A 1 230 ? -11.006 12.929 5.246 1.00 92.31 230 GLU A N 1
ATOM 1763 C CA . GLU A 1 230 ? -10.143 12.193 4.315 1.00 92.31 230 GLU A CA 1
ATOM 1764 C C . GLU A 1 230 ? -10.236 10.684 4.545 1.00 92.31 230 GLU A C 1
ATOM 1766 O O . GLU A 1 230 ? -10.321 9.916 3.584 1.00 92.31 230 GLU A O 1
ATOM 1771 N N . LEU A 1 231 ? -10.275 10.244 5.805 1.00 95.38 231 LEU A N 1
ATOM 1772 C CA . LEU A 1 231 ? -10.448 8.835 6.159 1.00 95.38 231 LEU A CA 1
ATOM 1773 C C . LEU A 1 231 ? -11.807 8.307 5.686 1.00 95.38 231 LEU A C 1
ATOM 1775 O O . LEU A 1 231 ? -11.866 7.230 5.092 1.00 95.38 231 LEU A O 1
ATOM 1779 N N . ILE A 1 232 ? -12.893 9.068 5.878 1.00 96.75 232 ILE A N 1
ATOM 1780 C CA . ILE A 1 232 ? -14.219 8.685 5.364 1.00 96.75 232 ILE A CA 1
ATOM 1781 C C . ILE A 1 232 ? -14.180 8.531 3.844 1.00 96.75 232 ILE A C 1
ATOM 1783 O O . ILE A 1 232 ? -14.677 7.531 3.318 1.00 96.75 232 ILE A O 1
ATOM 1787 N N . THR A 1 233 ? -13.572 9.488 3.143 1.00 95.19 233 THR A N 1
ATOM 1788 C CA . THR A 1 233 ? -13.473 9.470 1.678 1.00 95.19 233 THR A CA 1
ATOM 1789 C C . THR A 1 233 ? -12.681 8.255 1.191 1.00 95.19 233 THR A C 1
ATOM 1791 O O . THR A 1 233 ? -13.193 7.470 0.390 1.00 95.19 233 THR A O 1
ATOM 1794 N N . GLY A 1 234 ? -11.476 8.042 1.729 1.00 94.81 234 GLY A N 1
ATOM 1795 C CA . GLY A 1 234 ? -10.599 6.932 1.352 1.00 94.81 234 GLY A CA 1
ATOM 1796 C C . GLY A 1 234 ? -11.226 5.562 1.617 1.00 94.81 234 GLY A C 1
ATOM 1797 O O . GLY A 1 234 ? -11.276 4.721 0.717 1.00 94.81 234 GLY A O 1
ATOM 1798 N N . PHE A 1 235 ? -11.782 5.344 2.815 1.00 97.19 235 PHE A N 1
ATOM 1799 C CA . PHE A 1 235 ? -12.432 4.074 3.153 1.00 97.19 235 PHE A CA 1
ATOM 1800 C C . PHE A 1 235 ? -13.685 3.811 2.320 1.00 97.19 235 PHE A C 1
ATOM 1802 O O . PHE A 1 235 ? -13.897 2.676 1.890 1.00 97.19 235 PHE A O 1
ATOM 1809 N N . SER A 1 236 ? -14.509 4.834 2.074 1.00 96.69 236 SER A N 1
ATOM 1810 C CA . SER A 1 236 ? -15.722 4.676 1.262 1.00 96.69 236 SER A CA 1
ATOM 1811 C C . SER A 1 236 ? -15.364 4.252 -0.159 1.00 96.69 236 SER A C 1
ATOM 1813 O O . SER A 1 236 ? -15.887 3.248 -0.643 1.00 96.69 236 SER A O 1
ATOM 1815 N N . LYS A 1 237 ? -14.395 4.933 -0.786 1.00 95.50 237 LYS A N 1
ATOM 1816 C CA . LYS A 1 237 ? -13.917 4.594 -2.132 1.00 95.50 237 LYS A CA 1
ATOM 1817 C C . LYS A 1 237 ? -13.293 3.205 -2.200 1.00 95.50 237 LYS A C 1
ATOM 1819 O O . LYS A 1 237 ? -13.645 2.428 -3.084 1.00 95.50 237 LYS A O 1
ATOM 1824 N N . ALA A 1 238 ? -12.441 2.843 -1.244 1.00 95.69 238 ALA A N 1
ATOM 1825 C CA . ALA A 1 238 ? -11.826 1.518 -1.223 1.00 95.69 238 ALA A CA 1
ATOM 1826 C C . ALA A 1 238 ? -12.871 0.391 -1.121 1.00 95.69 238 ALA A C 1
ATOM 1828 O O . ALA A 1 238 ? -12.788 -0.613 -1.831 1.00 95.69 238 ALA A O 1
ATOM 1829 N N . ILE A 1 239 ? -13.893 0.567 -0.277 1.00 95.25 239 ILE A N 1
ATOM 1830 C CA . ILE A 1 239 ? -14.976 -0.414 -0.124 1.00 95.25 239 ILE A CA 1
ATOM 1831 C C . ILE A 1 239 ? -15.845 -0.481 -1.385 1.00 95.25 239 ILE A C 1
ATOM 1833 O O . ILE A 1 239 ? -16.169 -1.584 -1.827 1.00 95.25 239 ILE A O 1
ATOM 1837 N N . GLU A 1 240 ? -16.194 0.659 -1.991 1.00 94.81 240 GLU A N 1
ATOM 1838 C CA . GLU A 1 240 ? -16.926 0.715 -3.269 1.00 94.81 240 GLU A CA 1
ATOM 1839 C C . GLU A 1 240 ? -16.178 -0.031 -4.384 1.00 94.81 240 GLU A C 1
ATOM 1841 O O . GLU A 1 240 ? -16.784 -0.771 -5.164 1.00 94.81 240 GLU A O 1
ATOM 1846 N N . MET A 1 241 ? -14.850 0.098 -4.420 1.00 94.12 241 MET A N 1
ATOM 1847 C CA . MET A 1 241 ? -13.990 -0.577 -5.392 1.00 94.12 241 MET A CA 1
ATOM 1848 C C . MET A 1 241 ? -13.775 -2.065 -5.090 1.00 94.12 241 MET A C 1
ATOM 1850 O O . MET A 1 241 ? -13.281 -2.789 -5.955 1.00 94.12 241 MET A O 1
ATOM 1854 N N . GLY A 1 242 ? -14.216 -2.564 -3.932 1.00 93.69 242 GLY A N 1
ATOM 1855 C CA . GLY A 1 242 ? -14.089 -3.970 -3.546 1.00 93.69 242 GLY A CA 1
ATOM 1856 C C . GLY A 1 242 ? -12.649 -4.374 -3.243 1.00 93.69 242 GLY A C 1
ATOM 1857 O O . GLY A 1 242 ? -12.205 -5.417 -3.706 1.00 93.69 242 GLY A O 1
ATOM 1858 N N . VAL A 1 243 ? -11.930 -3.512 -2.527 1.00 95.44 243 VAL A N 1
ATOM 1859 C CA . VAL A 1 243 ? -10.540 -3.709 -2.101 1.00 95.44 243 VAL A CA 1
ATOM 1860 C C . VAL A 1 243 ? -10.438 -4.764 -0.991 1.00 95.44 243 VAL A C 1
ATOM 1862 O O . VAL A 1 243 ? -11.265 -4.799 -0.075 1.00 95.44 243 VAL A O 1
ATOM 1865 N N . ASP A 1 244 ? -9.386 -5.581 -1.044 1.00 95.12 244 ASP A N 1
ATOM 1866 C CA . ASP A 1 244 ? -9.101 -6.656 -0.086 1.00 95.12 244 ASP A CA 1
ATOM 1867 C C . ASP A 1 244 ? -8.158 -6.219 1.044 1.00 95.12 244 ASP A C 1
ATOM 1869 O O . ASP A 1 244 ? -8.268 -6.725 2.165 1.00 95.12 244 ASP A O 1
ATOM 1873 N N . VAL A 1 245 ? -7.242 -5.288 0.749 1.00 95.12 245 VAL A N 1
ATOM 1874 C CA . VAL A 1 245 ? -6.167 -4.820 1.640 1.00 95.12 245 VAL A CA 1
ATOM 1875 C C . VAL A 1 245 ? -6.164 -3.297 1.718 1.00 95.12 245 VAL A C 1
ATOM 1877 O O . VAL A 1 245 ? -6.191 -2.619 0.695 1.00 95.12 245 VAL A O 1
ATOM 1880 N N . PHE A 1 246 ? -6.087 -2.737 2.925 1.00 96.69 246 PHE A N 1
ATOM 1881 C CA . PHE A 1 246 ? -5.863 -1.296 3.091 1.00 96.69 246 PHE A CA 1
ATOM 1882 C C . PHE A 1 246 ? -4.398 -1.030 3.413 1.00 96.69 246 PHE A C 1
ATOM 1884 O O . PHE A 1 246 ? -3.867 -1.603 4.364 1.00 96.69 246 PHE A O 1
ATOM 1891 N N . VAL A 1 247 ? -3.767 -0.141 2.654 1.00 95.38 247 VAL A N 1
ATOM 1892 C CA . VAL A 1 247 ? -2.399 0.331 2.870 1.00 95.38 247 VAL A CA 1
ATOM 1893 C C . VAL A 1 247 ? -2.487 1.783 3.339 1.00 95.38 247 VAL A C 1
ATOM 1895 O O . VAL A 1 247 ? -2.895 2.663 2.585 1.00 95.38 247 VAL A O 1
ATOM 1898 N N . ILE A 1 248 ? -2.185 2.025 4.614 1.00 95.06 248 ILE A N 1
ATOM 1899 C CA . ILE A 1 248 ? -2.367 3.330 5.258 1.00 95.06 248 ILE A CA 1
ATOM 1900 C C . ILE A 1 248 ? -1.022 4.033 5.371 1.00 95.06 248 ILE A C 1
ATOM 1902 O O . ILE A 1 248 ? -0.140 3.562 6.088 1.00 95.06 248 ILE A O 1
ATOM 1906 N N . GLU A 1 249 ? -0.888 5.185 4.721 1.00 90.81 249 GLU A N 1
ATOM 1907 C CA . GLU A 1 249 ? 0.286 6.041 4.852 1.00 90.81 249 GLU A CA 1
ATOM 1908 C C . GLU A 1 249 ? 0.099 7.068 5.968 1.00 90.81 249 GLU A C 1
ATOM 1910 O O . GLU A 1 249 ? -0.853 7.856 5.998 1.00 90.81 249 GLU A O 1
ATOM 1915 N N . GLY A 1 250 ? 1.051 7.041 6.896 1.00 89.44 250 GLY A N 1
ATOM 1916 C CA . GLY A 1 250 ? 1.278 8.065 7.897 1.00 89.44 250 GLY A CA 1
ATOM 1917 C C . GLY A 1 250 ? 2.431 8.975 7.479 1.00 89.44 250 GLY A C 1
ATOM 1918 O O . GLY A 1 250 ? 2.463 9.508 6.368 1.00 89.44 250 GLY A O 1
ATOM 1919 N N . GLY A 1 251 ? 3.403 9.158 8.373 1.00 87.31 251 GLY A N 1
ATOM 1920 C CA . GLY A 1 251 ? 4.617 9.898 8.063 1.00 87.31 251 GLY A CA 1
ATOM 1921 C C . GLY A 1 251 ? 4.322 11.345 7.632 1.00 87.31 251 GLY A C 1
ATOM 1922 O O . GLY A 1 251 ? 3.584 12.046 8.326 1.00 87.31 251 GLY A O 1
ATOM 1923 N N . PRO A 1 252 ? 4.857 11.825 6.493 1.00 82.50 252 PRO A N 1
ATOM 1924 C CA . PRO A 1 252 ? 4.588 13.175 5.997 1.00 82.50 252 PRO A CA 1
ATOM 1925 C C . PRO A 1 252 ? 3.136 13.380 5.531 1.00 82.50 252 PRO A C 1
ATOM 1927 O O . PRO A 1 252 ? 2.716 14.524 5.364 1.00 82.50 252 PRO A O 1
ATOM 1930 N N . PHE A 1 253 ? 2.371 12.302 5.327 1.00 85.38 253 PHE A N 1
ATOM 1931 C CA . PHE A 1 253 ? 0.976 12.352 4.883 1.00 85.38 253 PHE A CA 1
ATOM 1932 C C . PHE A 1 253 ? -0.026 12.284 6.041 1.00 85.38 253 PHE A C 1
ATOM 1934 O O . PHE A 1 253 ? -1.228 12.411 5.820 1.00 85.38 253 PHE A O 1
ATOM 1941 N N . ASN A 1 254 ? 0.456 12.148 7.279 1.00 89.00 254 ASN A N 1
ATOM 1942 C CA . ASN A 1 254 ? -0.335 12.347 8.487 1.00 89.00 254 ASN A CA 1
ATOM 1943 C C . ASN A 1 254 ? -0.186 13.797 8.956 1.00 89.00 254 ASN A C 1
ATOM 1945 O O . ASN A 1 254 ? 0.825 14.172 9.552 1.00 89.00 254 ASN A O 1
ATOM 1949 N N . ARG A 1 255 ? -1.189 14.620 8.650 1.00 87.25 255 ARG A N 1
ATOM 1950 C CA . ARG A 1 255 ? -1.185 16.069 8.903 1.00 87.25 255 ARG A CA 1
ATOM 1951 C C . ARG A 1 255 ? -1.956 16.450 10.169 1.00 87.25 255 ARG A C 1
ATOM 1953 O O . ARG A 1 255 ? -2.108 17.633 10.468 1.00 87.25 255 ARG A O 1
ATOM 1960 N N . CYS A 1 256 ? -2.419 15.461 10.930 1.00 89.75 256 CYS A N 1
ATOM 1961 C CA . CYS A 1 256 ? -3.087 15.672 12.205 1.00 89.75 256 CYS A CA 1
ATOM 1962 C C . CYS A 1 256 ? -2.114 16.174 13.288 1.00 89.75 256 CYS A C 1
ATOM 1964 O O . CYS A 1 256 ? -0.925 15.864 13.275 1.00 89.75 256 CYS A O 1
ATOM 1966 N N . GLU A 1 257 ? -2.637 16.898 14.282 1.00 89.75 257 GLU A N 1
ATOM 1967 C CA . GLU A 1 257 ? -1.838 17.438 15.395 1.00 89.75 257 GLU A CA 1
ATOM 1968 C C . GLU A 1 257 ? -1.187 16.331 16.243 1.00 89.75 257 GLU A C 1
ATOM 1970 O O . GLU A 1 257 ? -0.005 16.405 16.574 1.00 89.75 257 GLU A O 1
ATOM 1975 N N . ASN A 1 258 ? -1.945 15.275 16.561 1.00 93.94 258 ASN A N 1
ATOM 1976 C CA . ASN A 1 258 ? -1.432 14.082 17.231 1.00 93.94 258 ASN A CA 1
ATOM 1977 C C . ASN A 1 258 ? -1.285 12.942 16.218 1.00 93.94 258 ASN A C 1
ATOM 1979 O O . ASN A 1 258 ? -2.209 12.144 16.021 1.00 93.94 258 ASN A O 1
ATOM 1983 N N . THR A 1 259 ? -0.126 12.879 15.563 1.00 92.31 259 THR A N 1
ATOM 1984 C CA . THR A 1 259 ? 0.138 11.927 14.476 1.00 92.31 259 THR A CA 1
ATOM 1985 C C . THR A 1 259 ? 0.005 10.477 14.941 1.00 92.31 259 THR A C 1
ATOM 1987 O O . THR A 1 259 ? -0.756 9.719 14.343 1.00 92.31 259 THR A O 1
ATOM 1990 N N . ASN A 1 260 ? 0.625 10.112 16.067 1.00 95.38 260 ASN A N 1
ATOM 1991 C CA . ASN A 1 260 ? 0.581 8.749 16.609 1.00 95.38 260 ASN A CA 1
ATOM 1992 C C . ASN A 1 260 ? -0.846 8.283 16.925 1.00 95.38 260 ASN A C 1
ATOM 1994 O O . ASN A 1 260 ? -1.207 7.140 16.643 1.00 95.38 260 ASN A O 1
ATOM 1998 N N . GLU A 1 261 ? -1.660 9.151 17.533 1.00 97.38 261 GLU A N 1
ATOM 1999 C CA . GLU A 1 261 ? -3.051 8.818 17.845 1.00 97.38 261 GLU A CA 1
ATOM 2000 C C . GLU A 1 261 ? -3.901 8.703 16.581 1.00 97.38 261 GLU A C 1
ATOM 2002 O O . GLU A 1 261 ? -4.683 7.763 16.448 1.00 97.38 261 GLU A O 1
ATOM 2007 N N . SER A 1 262 ? -3.706 9.614 15.630 1.00 96.94 262 SER A N 1
ATOM 2008 C CA . SER A 1 262 ? -4.448 9.619 14.367 1.00 96.94 262 SER A CA 1
ATOM 2009 C C . SER A 1 262 ? -4.102 8.398 13.515 1.00 96.94 262 SER A C 1
ATOM 2011 O O . SER A 1 262 ? -4.999 7.742 12.988 1.00 96.94 262 SER A O 1
ATOM 2013 N N . PHE A 1 263 ? -2.823 8.008 13.471 1.00 97.38 263 PHE A N 1
ATOM 2014 C CA . PHE A 1 263 ? -2.379 6.786 12.806 1.00 97.38 263 PHE A CA 1
ATOM 2015 C C . PHE A 1 263 ? -2.948 5.541 13.500 1.00 97.38 263 PHE A C 1
ATOM 2017 O O . PHE A 1 263 ? -3.541 4.687 12.848 1.00 97.38 263 PHE A O 1
ATOM 2024 N N . ALA A 1 264 ? -2.868 5.455 14.834 1.00 98.25 264 ALA A N 1
ATOM 2025 C CA . ALA A 1 264 ? -3.476 4.363 15.599 1.00 98.25 264 ALA A CA 1
ATOM 2026 C C . ALA A 1 264 ? -4.980 4.204 15.309 1.00 98.25 264 ALA A C 1
ATOM 2028 O O . ALA A 1 264 ? -5.455 3.086 15.084 1.00 98.25 264 ALA A O 1
ATOM 2029 N N . LYS A 1 265 ? -5.719 5.318 15.272 1.00 98.50 265 LYS A N 1
ATOM 2030 C CA . LYS A 1 265 ? -7.153 5.353 14.958 1.00 98.50 265 LYS A CA 1
ATOM 2031 C C . LYS A 1 265 ? -7.430 4.899 13.528 1.00 98.50 265 LYS A C 1
ATOM 2033 O O . LYS A 1 265 ? -8.265 4.015 13.342 1.00 98.50 265 LYS A O 1
ATOM 2038 N N . ALA A 1 266 ? -6.689 5.413 12.547 1.00 97.94 266 ALA A N 1
ATOM 2039 C CA . ALA A 1 266 ? -6.812 5.002 11.150 1.00 97.94 266 ALA A CA 1
ATOM 2040 C C . ALA A 1 266 ? -6.572 3.493 10.972 1.00 97.94 266 ALA A C 1
ATOM 2042 O O . ALA A 1 266 ? -7.338 2.815 10.285 1.00 97.94 266 ALA A O 1
ATOM 2043 N N . ILE A 1 267 ? -5.573 2.928 11.653 1.00 97.94 267 ILE A N 1
ATOM 2044 C CA . ILE A 1 267 ? -5.299 1.486 11.627 1.00 97.94 267 ILE A CA 1
ATOM 2045 C C . ILE A 1 267 ? -6.437 0.676 12.271 1.00 97.94 267 ILE A C 1
ATOM 2047 O O . ILE A 1 267 ? -6.865 -0.332 11.702 1.00 97.94 267 ILE A O 1
ATOM 2051 N N . ALA A 1 268 ? -6.970 1.107 13.417 1.00 97.38 268 ALA A N 1
ATOM 2052 C CA . ALA A 1 268 ? -8.090 0.423 14.068 1.00 97.38 268 ALA A CA 1
ATOM 2053 C C . ALA A 1 268 ? -9.370 0.463 13.207 1.00 97.38 268 ALA A C 1
ATOM 2055 O O . ALA A 1 268 ? -10.037 -0.564 13.045 1.00 97.38 268 ALA A O 1
ATOM 2056 N N . MET A 1 269 ? -9.672 1.616 12.594 1.00 97.75 269 MET A N 1
ATOM 2057 C CA . MET A 1 269 ? -10.754 1.770 11.609 1.00 97.75 269 MET A CA 1
ATOM 2058 C C . MET A 1 269 ? -10.556 0.805 10.440 1.00 97.75 269 MET A C 1
ATOM 2060 O O . MET A 1 269 ? -11.456 0.026 10.112 1.00 97.75 269 MET A O 1
ATOM 2064 N N . SER A 1 270 ? -9.347 0.784 9.876 1.00 96.56 270 SER A N 1
ATOM 2065 C CA . SER A 1 270 ? -8.982 -0.083 8.757 1.00 96.56 270 SER A CA 1
ATOM 2066 C C . SER A 1 270 ? -9.181 -1.551 9.099 1.00 96.56 270 SER A C 1
ATOM 2068 O O . SER A 1 270 ? -9.749 -2.302 8.319 1.00 96.56 270 SER A O 1
ATOM 2070 N N . ARG A 1 271 ? -8.788 -1.984 10.296 1.00 93.56 271 ARG A N 1
ATOM 2071 C CA . ARG A 1 271 ? -8.938 -3.375 10.725 1.00 93.56 271 ARG A CA 1
ATOM 2072 C C 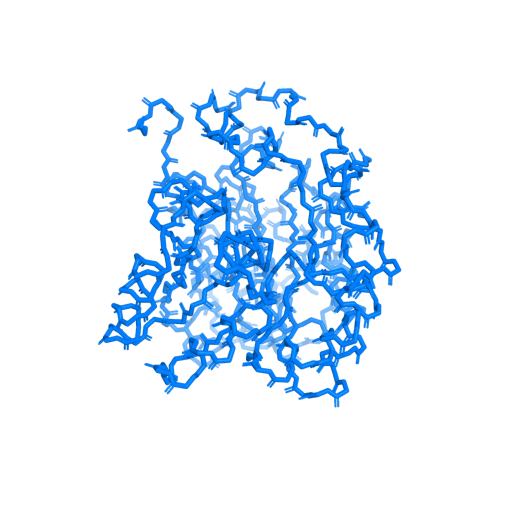. ARG A 1 271 ? -10.414 -3.796 10.821 1.00 93.56 271 ARG A C 1
ATOM 2074 O O . ARG A 1 271 ? -10.773 -4.927 10.469 1.00 93.56 271 ARG A O 1
ATOM 2081 N N . ILE A 1 272 ? -11.282 -2.894 11.268 1.00 94.50 272 ILE A N 1
ATOM 2082 C CA . ILE A 1 272 ? -12.726 -3.135 11.362 1.00 94.50 272 ILE A CA 1
ATOM 2083 C C . ILE A 1 272 ? -13.372 -3.164 9.971 1.00 94.50 272 ILE A C 1
ATOM 2085 O O . ILE A 1 272 ? -14.168 -4.070 9.696 1.00 94.50 272 ILE A O 1
ATOM 2089 N N . LEU A 1 273 ? -12.998 -2.234 9.093 1.00 95.75 273 LEU A N 1
ATOM 2090 C CA . LEU A 1 273 ? -13.602 -2.033 7.774 1.00 95.75 273 LEU A CA 1
ATOM 2091 C C . LEU A 1 273 ? -13.063 -2.980 6.693 1.00 95.75 273 LEU A C 1
ATOM 2093 O O . LEU A 1 273 ? -13.851 -3.508 5.914 1.00 95.75 273 LEU A O 1
ATOM 2097 N N . CYS A 1 274 ? -11.756 -3.237 6.676 1.00 91.44 274 CYS A N 1
ATOM 2098 C CA . CYS A 1 274 ? -11.072 -4.016 5.647 1.00 91.44 274 CYS A CA 1
ATOM 2099 C C . CYS A 1 274 ? -11.638 -5.448 5.570 1.00 91.44 274 CYS A C 1
ATOM 2101 O O . CYS A 1 274 ? -11.614 -6.157 6.591 1.00 91.44 274 CYS A O 1
ATOM 2103 N N . PRO A 1 275 ? -12.146 -5.894 4.404 1.00 81.12 275 PRO A N 1
ATOM 2104 C CA . PRO A 1 275 ? -12.687 -7.239 4.223 1.00 81.12 275 PRO A CA 1
ATOM 2105 C C . PRO A 1 275 ? -11.659 -8.342 4.483 1.00 81.12 275 PRO A C 1
ATOM 2107 O O . PRO A 1 275 ? -11.936 -9.245 5.272 1.00 81.12 275 PRO A O 1
ATOM 2110 N N . GLY A 1 276 ? -10.461 -8.234 3.893 1.00 75.31 276 GLY A N 1
ATOM 2111 C CA . GLY A 1 276 ? -9.397 -9.235 4.017 1.00 75.31 276 GLY A CA 1
ATOM 2112 C C . GLY A 1 276 ? -8.697 -9.236 5.374 1.00 75.31 276 GLY A C 1
ATOM 2113 O O . GLY A 1 276 ? -7.889 -10.116 5.651 1.00 75.31 276 GLY A O 1
ATOM 2114 N N . LYS A 1 277 ? -8.993 -8.257 6.243 1.00 83.81 277 LYS A N 1
ATOM 2115 C CA . LYS A 1 277 ? -8.317 -8.072 7.538 1.00 83.81 277 LYS A CA 1
ATOM 2116 C C . LYS A 1 277 ? -6.792 -8.016 7.402 1.00 83.81 277 LYS A C 1
ATOM 2118 O O . LYS A 1 277 ? -6.080 -8.280 8.368 1.00 83.81 277 LYS A O 1
ATOM 2123 N N . VAL A 1 278 ? -6.301 -7.558 6.254 1.00 90.38 278 VAL A N 1
ATOM 2124 C CA . VAL A 1 278 ? -4.907 -7.178 6.029 1.00 90.38 278 VAL A CA 1
ATOM 2125 C C . VAL A 1 278 ? -4.856 -5.657 6.002 1.00 90.38 278 VAL A C 1
ATOM 2127 O O . VAL A 1 278 ? -5.611 -5.009 5.280 1.00 90.38 278 VAL A O 1
ATOM 2130 N N . VAL A 1 279 ? -4.049 -5.084 6.892 1.00 94.94 279 VAL A N 1
ATOM 2131 C CA . VAL A 1 279 ? -3.804 -3.639 6.941 1.00 94.94 279 VAL A CA 1
ATOM 2132 C C . VAL A 1 279 ? -2.303 -3.444 6.964 1.00 94.94 279 VAL A C 1
ATOM 2134 O O . VAL A 1 279 ? -1.629 -3.899 7.898 1.00 94.94 279 VAL A O 1
ATOM 2137 N N . ALA A 1 280 ? -1.826 -2.791 5.916 1.00 94.88 280 ALA A N 1
ATOM 2138 C CA . ALA A 1 280 ? -0.433 -2.525 5.644 1.00 94.88 280 ALA A CA 1
ATOM 2139 C C . ALA A 1 280 ? -0.103 -1.041 5.816 1.00 94.88 280 ALA A C 1
ATOM 2141 O O . ALA A 1 280 ? -0.986 -0.193 5.936 1.00 94.88 280 ALA A O 1
ATOM 2142 N N . THR A 1 281 ? 1.188 -0.739 5.803 1.00 94.12 281 THR A N 1
ATOM 2143 C CA . THR A 1 281 ? 1.729 0.607 5.609 1.00 94.12 281 THR A CA 1
ATOM 2144 C C . THR A 1 281 ? 2.938 0.500 4.691 1.00 94.12 281 THR A C 1
ATOM 2146 O O . THR A 1 281 ? 3.775 -0.383 4.880 1.00 94.12 281 THR A O 1
ATOM 2149 N N . ASN A 1 282 ? 3.031 1.401 3.723 1.00 88.38 282 ASN A N 1
ATOM 2150 C CA . ASN A 1 282 ? 4.178 1.626 2.835 1.00 88.38 282 ASN A CA 1
ATOM 2151 C C . ASN A 1 282 ? 4.826 3.001 3.075 1.00 88.38 282 ASN A C 1
ATOM 2153 O O . ASN A 1 282 ? 5.770 3.362 2.384 1.00 88.38 282 ASN A O 1
ATOM 2157 N N . GLY A 1 283 ? 4.345 3.770 4.057 1.00 86.25 283 GLY A N 1
ATOM 2158 C CA . GLY A 1 283 ? 4.943 5.048 4.417 1.00 86.25 283 GLY A CA 1
ATOM 2159 C C . GLY A 1 283 ? 4.531 5.504 5.809 1.00 86.25 283 GLY A C 1
ATOM 2160 O O . GLY A 1 283 ? 3.455 6.056 5.980 1.00 86.25 283 GLY A O 1
ATOM 2161 N N . ALA A 1 284 ? 5.386 5.307 6.812 1.00 89.50 284 ALA A N 1
ATOM 2162 C CA . ALA A 1 284 ? 5.126 5.716 8.194 1.00 89.50 284 ALA A CA 1
ATOM 2163 C C . ALA A 1 284 ? 6.438 5.859 8.980 1.00 89.50 284 ALA A C 1
ATOM 2165 O O . ALA A 1 284 ? 7.361 5.063 8.779 1.00 89.50 284 ALA A O 1
ATOM 2166 N N . TYR A 1 285 ? 6.513 6.834 9.893 1.00 89.44 285 TYR A N 1
ATOM 2167 C CA . TYR A 1 285 ? 7.677 6.976 10.776 1.00 89.44 285 TYR A CA 1
ATOM 2168 C C . TYR A 1 285 ? 7.763 5.833 11.799 1.00 89.44 285 TYR A C 1
ATOM 2170 O O . TYR A 1 285 ? 6.808 5.078 11.997 1.00 89.44 285 TYR A O 1
ATOM 2178 N N . GLU A 1 286 ? 8.905 5.680 12.475 1.00 91.50 286 GLU A N 1
ATOM 2179 C CA . GLU A 1 286 ? 9.093 4.653 13.514 1.00 91.50 286 GLU A CA 1
ATOM 2180 C C . GLU A 1 286 ? 8.008 4.719 14.605 1.00 91.50 286 GLU A C 1
ATOM 2182 O O . GLU A 1 286 ? 7.447 3.694 15.012 1.00 91.50 286 GLU A O 1
ATOM 2187 N N . SER A 1 287 ? 7.700 5.926 15.075 1.00 92.44 287 SER A N 1
ATOM 2188 C CA . SER A 1 287 ? 6.667 6.208 16.071 1.00 92.44 287 SER A CA 1
ATOM 2189 C C . SER A 1 287 ? 5.259 5.840 15.589 1.00 92.44 287 SER A C 1
ATOM 2191 O O . SER A 1 287 ? 4.547 5.135 16.316 1.00 92.44 287 SER A O 1
ATOM 2193 N N . ASP A 1 288 ? 4.909 6.184 14.346 1.00 93.94 288 ASP A N 1
ATOM 2194 C CA . ASP A 1 288 ? 3.660 5.765 13.700 1.00 93.94 288 ASP A CA 1
ATOM 2195 C C . ASP A 1 288 ? 3.581 4.232 13.617 1.00 93.94 288 ASP A C 1
ATOM 2197 O O . ASP A 1 288 ? 2.612 3.629 14.079 1.00 93.94 288 ASP A O 1
ATOM 2201 N N . CYS A 1 289 ? 4.630 3.566 13.121 1.00 94.44 289 CYS A N 1
ATOM 2202 C CA . CYS A 1 289 ? 4.703 2.105 13.037 1.00 94.44 289 CYS A CA 1
ATOM 2203 C C . CYS A 1 289 ? 4.482 1.444 14.406 1.00 94.44 289 CYS A C 1
ATOM 2205 O O . CYS A 1 289 ? 3.716 0.485 14.526 1.00 94.44 289 CYS A O 1
ATOM 2207 N N . ARG A 1 290 ? 5.101 1.971 15.470 1.00 94.81 290 ARG A N 1
ATOM 2208 C CA . ARG A 1 290 ? 4.905 1.482 16.847 1.00 94.81 290 ARG A CA 1
ATOM 2209 C C . ARG A 1 290 ? 3.462 1.647 17.316 1.00 94.81 290 ARG A C 1
ATOM 2211 O O . ARG A 1 290 ? 2.929 0.730 17.950 1.00 94.81 290 ARG A O 1
ATOM 2218 N N . ALA A 1 291 ? 2.837 2.787 17.029 1.00 96.44 291 ALA A N 1
ATOM 2219 C CA . ALA A 1 291 ? 1.441 3.040 17.366 1.00 96.44 291 ALA A CA 1
ATOM 2220 C C . ALA A 1 291 ? 0.499 2.117 16.572 1.00 96.44 291 ALA A C 1
ATOM 2222 O O . ALA A 1 291 ? -0.378 1.475 17.158 1.00 96.44 291 ALA A O 1
ATOM 2223 N N . GLY A 1 292 ? 0.732 1.970 15.268 1.00 96.56 292 GLY A N 1
ATOM 2224 C CA . GLY A 1 292 ? -0.037 1.119 14.366 1.00 96.56 292 GLY A CA 1
ATOM 2225 C C . GLY A 1 292 ? 0.039 -0.360 14.735 1.00 96.56 292 GLY A C 1
ATOM 2226 O O . GLY A 1 292 ? -1.000 -1.007 14.857 1.00 96.56 292 GLY A O 1
ATOM 2227 N N . LEU A 1 293 ? 1.235 -0.904 15.000 1.00 95.44 293 LEU A N 1
ATOM 2228 C CA . LEU A 1 293 ? 1.419 -2.313 15.398 1.00 95.44 293 LEU A CA 1
ATOM 2229 C C . LEU A 1 293 ? 0.648 -2.666 16.679 1.00 95.44 293 LEU A C 1
ATOM 2231 O O . LEU A 1 293 ? 0.178 -3.794 16.829 1.00 95.44 293 LEU A O 1
ATOM 2235 N N . ARG A 1 294 ? 0.478 -1.697 17.587 1.00 95.25 294 ARG A N 1
ATOM 2236 C CA . ARG A 1 294 ? -0.328 -1.829 18.815 1.00 95.25 294 ARG A CA 1
ATOM 2237 C C . ARG A 1 294 ? -1.819 -1.563 18.606 1.00 95.25 294 ARG A C 1
ATOM 2239 O O . ARG A 1 294 ? -2.604 -1.805 19.515 1.00 95.25 294 ARG A O 1
ATOM 2246 N N . SER A 1 295 ? -2.199 -1.087 17.426 1.00 96.31 295 SER A N 1
ATOM 2247 C CA . SER A 1 295 ? -3.569 -0.708 17.057 1.00 96.31 295 SER A CA 1
ATOM 2248 C C . SER A 1 295 ? -4.128 -1.561 15.924 1.00 96.31 295 SER A C 1
ATOM 2250 O O . SER A 1 295 ? -5.172 -1.251 15.361 1.00 96.31 295 SER A O 1
ATOM 2252 N N . GLY A 1 296 ? -3.465 -2.677 15.619 1.00 94.56 296 GLY A N 1
ATOM 2253 C CA . GLY A 1 296 ? -3.965 -3.691 14.706 1.00 94.56 296 GLY A CA 1
ATOM 2254 C C . GLY A 1 296 ? -3.190 -3.826 13.405 1.00 94.56 296 GLY A C 1
ATOM 2255 O O . GLY A 1 296 ? -3.474 -4.795 12.719 1.00 94.56 296 GLY A O 1
ATOM 2256 N N . LEU A 1 297 ? -2.222 -2.960 13.071 1.00 95.38 297 LEU A N 1
ATOM 2257 C CA . LEU A 1 297 ? -1.388 -3.062 11.858 1.00 95.38 297 LEU A CA 1
ATOM 2258 C C . LEU A 1 297 ? -0.718 -4.439 11.812 1.00 95.38 297 LEU A C 1
ATOM 2260 O O . LEU A 1 297 ? -0.212 -4.925 12.832 1.00 95.38 297 LEU A O 1
ATOM 2264 N N . ASN A 1 298 ? -0.738 -5.081 10.645 1.00 93.75 298 ASN A N 1
ATOM 2265 C CA . ASN A 1 298 ? -0.199 -6.432 10.502 1.00 93.75 298 ASN A CA 1
ATOM 2266 C C . ASN A 1 298 ? 0.688 -6.643 9.275 1.00 93.75 298 ASN A C 1
ATOM 2268 O O . ASN A 1 298 ? 1.204 -7.742 9.119 1.00 93.75 298 ASN A O 1
ATOM 2272 N N . VAL A 1 299 ? 0.924 -5.611 8.467 1.00 93.94 299 VAL A N 1
ATOM 2273 C CA . VAL A 1 299 ? 1.907 -5.649 7.384 1.00 93.94 299 VAL A CA 1
ATOM 2274 C C . VAL A 1 299 ? 2.702 -4.343 7.369 1.00 93.94 299 VAL A C 1
ATOM 2276 O O . VAL A 1 299 ? 2.132 -3.264 7.522 1.00 93.94 299 VAL A O 1
ATOM 2279 N N . ILE A 1 300 ? 4.020 -4.425 7.200 1.00 93.81 300 ILE A N 1
ATOM 2280 C CA . ILE A 1 300 ? 4.874 -3.263 6.914 1.00 93.81 300 ILE A CA 1
ATOM 2281 C C . ILE A 1 300 ? 5.615 -3.545 5.611 1.00 93.81 300 ILE A C 1
ATOM 2283 O O . ILE A 1 300 ? 6.349 -4.530 5.518 1.00 93.81 300 ILE A O 1
ATOM 2287 N N . ILE A 1 301 ? 5.429 -2.681 4.617 1.00 91.50 301 ILE A N 1
ATOM 2288 C CA . ILE A 1 301 ? 6.215 -2.700 3.387 1.00 91.50 301 ILE A CA 1
ATOM 2289 C C . ILE A 1 301 ? 7.508 -1.945 3.691 1.00 91.50 301 ILE A C 1
ATOM 2291 O O . ILE A 1 301 ? 7.493 -0.749 3.971 1.00 91.50 301 ILE A O 1
ATOM 2295 N N . THR A 1 302 ? 8.627 -2.663 3.695 1.00 87.50 302 THR A N 1
ATOM 2296 C CA . THR A 1 302 ? 9.958 -2.088 3.911 1.00 87.50 302 THR A CA 1
ATOM 2297 C C . THR A 1 302 ? 10.932 -2.594 2.855 1.00 87.50 302 THR A C 1
ATOM 2299 O O . THR A 1 302 ? 10.671 -3.602 2.209 1.00 87.50 302 THR A O 1
ATOM 2302 N N . GLY A 1 303 ? 12.049 -1.921 2.614 1.00 81.88 303 GLY A N 1
ATOM 2303 C CA . GLY A 1 303 ? 12.901 -2.247 1.476 1.00 81.88 303 GLY A CA 1
ATOM 2304 C C . GLY A 1 303 ? 14.356 -1.862 1.643 1.00 81.88 303 GLY A C 1
ATOM 2305 O O . GLY A 1 303 ? 14.793 -1.342 2.667 1.00 81.88 303 GLY A O 1
ATOM 2306 N N . PHE A 1 304 ? 15.114 -2.146 0.591 1.00 76.81 304 PHE A N 1
ATOM 2307 C CA . PHE A 1 304 ? 16.534 -1.826 0.522 1.00 76.81 304 PHE A CA 1
ATOM 2308 C C . PHE A 1 304 ? 16.761 -0.321 0.300 1.00 76.81 304 PHE A C 1
ATOM 2310 O O . PHE A 1 304 ? 15.852 0.374 -0.170 1.00 76.81 304 PHE A O 1
ATOM 2317 N N . PRO A 1 305 ? 17.969 0.192 0.613 1.00 71.06 305 PRO A N 1
ATOM 2318 C CA . PRO A 1 305 ? 18.332 1.584 0.375 1.00 71.06 305 PRO A CA 1
ATOM 2319 C C . PRO A 1 305 ? 17.919 2.086 -1.002 1.00 71.06 305 PRO A C 1
ATOM 2321 O O . PRO A 1 305 ? 18.039 1.368 -1.994 1.00 71.06 305 PRO A O 1
ATOM 2324 N N . LYS A 1 306 ? 17.495 3.354 -1.046 1.00 68.31 306 LYS A N 1
ATOM 2325 C CA . LYS A 1 306 ? 17.069 4.081 -2.255 1.00 68.31 306 LYS A CA 1
ATOM 2326 C C . LYS A 1 306 ? 15.722 3.658 -2.846 1.00 68.31 306 LYS A C 1
ATOM 2328 O O . LYS A 1 306 ? 15.289 4.271 -3.816 1.00 68.31 306 LYS A O 1
ATOM 2333 N N . ASN A 1 307 ? 15.027 2.668 -2.283 1.00 68.88 307 ASN A N 1
ATOM 2334 C CA . ASN A 1 307 ? 13.633 2.423 -2.649 1.00 68.88 307 ASN A CA 1
ATOM 2335 C C . ASN A 1 307 ? 12.738 3.517 -2.041 1.00 68.88 307 ASN A C 1
ATOM 2337 O O . ASN A 1 307 ? 12.650 3.647 -0.829 1.00 68.88 307 ASN A O 1
ATOM 2341 N N . HIS A 1 308 ? 12.047 4.290 -2.873 1.00 60.59 308 HIS A N 1
ATOM 2342 C CA . HIS A 1 308 ? 11.279 5.461 -2.439 1.00 60.59 308 HIS A CA 1
ATOM 2343 C C . HIS A 1 308 ? 10.096 5.147 -1.518 1.00 60.59 308 HIS A C 1
ATOM 2345 O O . HIS A 1 308 ? 9.715 6.004 -0.726 1.00 60.59 308 HIS A O 1
ATOM 2351 N N . HIS A 1 309 ? 9.529 3.944 -1.621 1.00 56.75 309 HIS A N 1
ATOM 2352 C CA . HIS A 1 309 ? 8.345 3.539 -0.860 1.00 56.75 309 HIS A CA 1
ATOM 2353 C C . HIS A 1 309 ? 8.721 2.525 0.223 1.00 56.75 309 HIS A C 1
ATOM 2355 O O . HIS A 1 309 ? 8.404 2.711 1.389 1.00 56.75 309 HIS A O 1
ATOM 2361 N N . GLY A 1 310 ? 9.530 1.515 -0.112 1.00 52.25 310 GLY A N 1
ATOM 2362 C CA . GLY A 1 310 ? 9.981 0.532 0.877 1.00 52.25 310 GLY A CA 1
ATOM 2363 C C . GLY A 1 310 ? 10.999 1.086 1.884 1.00 52.25 310 GLY A C 1
ATOM 2364 O O . GLY A 1 310 ? 10.988 0.709 3.051 1.00 52.25 310 GLY A O 1
ATOM 2365 N N . TYR A 1 311 ? 11.898 1.988 1.490 1.00 54.72 311 TYR A N 1
ATOM 2366 C CA . TYR A 1 311 ? 12.980 2.399 2.392 1.00 54.72 311 TYR A CA 1
ATOM 2367 C C . TYR A 1 311 ? 12.527 3.355 3.500 1.00 54.72 311 TYR A C 1
ATOM 2369 O O . TYR A 1 311 ? 13.279 3.570 4.436 1.00 54.72 311 TYR A O 1
ATOM 2377 N N . MET A 1 312 ? 11.328 3.939 3.431 1.00 66.69 312 MET A N 1
ATOM 2378 C CA . MET A 1 312 ? 10.964 5.043 4.333 1.00 66.69 312 MET A CA 1
ATOM 2379 C C . MET A 1 312 ? 10.066 4.621 5.504 1.00 66.69 312 MET A C 1
ATOM 2381 O O . MET A 1 312 ? 9.772 5.436 6.378 1.00 66.69 312 MET A O 1
ATOM 2385 N N . CYS A 1 313 ? 9.653 3.351 5.566 1.00 81.19 313 CYS A N 1
ATOM 2386 C CA . CYS A 1 313 ? 8.880 2.822 6.685 1.00 81.19 313 CYS A CA 1
ATOM 2387 C C . CYS A 1 313 ? 9.770 2.493 7.889 1.00 81.19 313 CYS A C 1
ATOM 2389 O O . CYS A 1 313 ? 10.685 1.676 7.793 1.00 81.19 313 CYS A O 1
ATOM 2391 N N . GLY A 1 314 ? 9.442 3.065 9.049 1.00 77.50 314 GLY A N 1
ATOM 2392 C CA . GLY A 1 314 ? 10.109 2.754 10.316 1.00 77.50 314 GLY A CA 1
ATOM 2393 C C . GLY A 1 314 ? 11.346 3.599 10.630 1.00 77.50 314 GLY A C 1
ATOM 2394 O O . GLY A 1 314 ? 12.028 3.300 11.606 1.00 77.50 314 GLY A O 1
ATOM 2395 N N . PHE A 1 315 ? 11.612 4.649 9.850 1.00 78.12 315 PHE A N 1
ATOM 2396 C CA . PHE A 1 315 ? 12.657 5.637 10.130 1.00 78.12 315 PHE A CA 1
ATOM 2397 C C . PHE A 1 315 ? 12.070 6.862 10.831 1.00 78.12 315 PHE A C 1
ATOM 2399 O O . PHE A 1 315 ? 10.906 7.197 10.627 1.00 78.12 315 PHE A O 1
ATOM 2406 N N . GLU A 1 316 ? 12.867 7.546 11.648 1.00 80.12 316 GLU A N 1
ATOM 2407 C CA . GLU A 1 316 ? 12.517 8.873 12.164 1.00 80.12 316 GLU A CA 1
ATOM 2408 C C . GLU A 1 316 ? 13.218 9.965 11.337 1.00 80.12 316 GLU A C 1
ATOM 2410 O O . GLU A 1 316 ? 14.352 9.760 10.878 1.00 80.12 316 GLU A O 1
ATOM 2415 N N . PRO A 1 317 ? 12.598 11.144 11.159 1.00 75.31 317 PRO A N 1
ATOM 2416 C CA . PRO A 1 317 ? 13.240 12.272 10.496 1.00 75.31 317 PRO A CA 1
ATOM 2417 C C . PRO A 1 317 ? 14.624 12.587 11.076 1.00 75.31 317 PRO A C 1
ATOM 2419 O O . PRO A 1 317 ? 14.811 12.657 12.292 1.00 75.31 317 PRO A O 1
ATOM 2422 N N . GLY A 1 318 ? 15.612 12.781 10.200 1.00 70.00 318 GLY A N 1
ATOM 2423 C CA . GLY A 1 318 ? 16.996 13.070 10.585 1.00 70.00 318 GLY A CA 1
ATOM 2424 C C . GLY A 1 318 ? 17.794 11.895 11.167 1.00 70.00 318 GLY A C 1
ATOM 2425 O O . GLY A 1 318 ? 18.895 12.127 11.665 1.00 70.00 318 GLY A O 1
ATOM 2426 N N . THR A 1 319 ? 17.271 10.663 11.121 1.00 67.19 319 THR A N 1
ATOM 2427 C CA . THR A 1 319 ? 17.971 9.461 11.625 1.00 67.19 319 THR A CA 1
ATOM 2428 C C . THR A 1 319 ? 18.502 8.523 10.537 1.00 67.19 319 THR A C 1
ATOM 2430 O O . THR A 1 319 ? 19.258 7.607 10.864 1.00 67.19 319 THR A O 1
ATOM 2433 N N . ALA A 1 320 ? 18.122 8.753 9.275 1.00 56.28 320 ALA A N 1
ATOM 2434 C CA . ALA A 1 320 ? 18.509 7.955 8.108 1.00 56.28 320 ALA A CA 1
ATOM 2435 C C . ALA A 1 320 ? 19.815 8.429 7.449 1.00 56.28 320 ALA A C 1
ATOM 2437 O O . ALA A 1 320 ? 20.068 9.658 7.431 1.00 56.28 320 ALA A O 1
#

pLDDT: mean 90.09, std 10.78, range [50.25, 98.5]

Sequence (320 aa):
MYELIKESVNSDESALELAKAKKDVGSVVDAISELSLEETMKLGTRFKKFPIGCDLTEVVVGTCASDLEKMELFGNCMLANMIGAPIHICAYAFSDIAEKYGQRGVEIMEEVYNITDVPLDLDHFGKYGAMRLPKHITGCGGDCYNKGPSFTECPRGRIHERLIDKEKAEEMDKEKWVQLSSSVAINLSSEQSHEGHAAPLEEAEDLANLAKKYGKGLEAIMFVGDGYDELITGFSKAIEMGVDVFVIEGGPFNRCENTNESFAKAIAMSRILCPGKVVATNGAYESDCRAGLRSGLNVIITGFPKNHHGYMCGFEPGTA

Foldseek 3Di:
DLVLLQVLLPDLVSLQVLLPDDDDLQSLQVNLVPDDLSSLLSNQCSCCDPPNHPVAFAEEAAQFALPDALVSSLVSLLVCQVVQHHYEDQLQSLQSNQVVVVHGSLVSLVVSLVNHPHAYEYDCAWDQGRWHADPCLSQPQQCLQQAFPPPPDPPFASSVRIPVVVSNVRSVCRLVSLLSGQEYEAEPQVQLDPGGDHDDVVGSLVVLVSNVVNVHAYEYEAECACHRSSLSRRLVSCVVSVHQEYAYAQINRQPYPPRLSSLLSSLLSCCSRHNNSAYEYQHDELSSVVSNSSSNHRYYHAYDRSPNRRPSPNHHHNRD

Secondary structure (DSSP, 8-state):
-HHHHHHHTT-HHHHHHHHHS---HHHHHHHHHTS-HHHHHHHHHHHHSTTTS----EEEEE---TTS-HHHHHHHHHHHHHTT--EEEEHHHHHHHHHHTT--HHHHHHHHHHH--S-EEEESEETTEE----HHHHT---HHHHH-S----S-TTGGGG--HHHHHHTGGGHHHHHHH-SEEEEE-HHHHSSSSSS--HHHHHHHHHHHHHTT-EEEEEEEEETSHHHHHHHHHHHHHHT-SEEEEEEEEEE-SSSHHHHHHHHHHHHHHH-TT-EEEESS--HHHHHHHHTTT--EEEEESTT-TTGGGTTPPTT--

Radius of gyration: 18.85 Å; chains: 1; bounding box: 45×40×52 Å